Protein 5CJF (pdb70)

GO terms:
  GO:0004089 carbonate dehydratase activity (F, IDA)
  GO:0016020 membrane (C, TAS)
  GO:0004089 carbonate dehydratase activity (F, TAS)
  GO:0005886 plasma membrane (C, TAS)

InterPro domains:
  IPR001148 Alpha carbonic anhydrase domain [PF00194] (28-278)
  IPR001148 Alpha carbonic anhydrase domain [PS51144] (20-278)
  IPR001148 Alpha carbonic anhydrase domain [SM01057] (22-278)
  IPR023561 Carbonic anhydrase, alpha-class [PTHR18952] (20-273)
  IPR036398 Alpha carbonic anhydrase domain superfamily [G3DSA:3.10.200.10] (16-294)
  IPR036398 Alpha carbonic anhydrase domain superfamily [SSF51069] (21-278)

Structure (mmCIF, N/CA/C/O backbone):
data_5CJF
#
_entry.id   5CJF
#
_cell.length_a   88.495
_cell.length_b   88.495
_cell.length_c   108.736
_cell.angle_alpha   90.00
_cell.angle_beta   90.00
_cell.angle_gamma   90.00
#
_symmetry.space_group_name_H-M   'P 41 21 2'
#
loop_
_entity.id
_entity.type
_entity.pdbx_description
1 polymer 'Carbonic anhydrase 14'
2 branched alpha-D-mannopyranose-(1-3)-[alpha-D-mannopyranose-(1-6)]beta-D-mannopyranose-(1-4)-2-acetamido-2-deoxy-beta-D-glucopyranose-(1-4)-2-acetamido-2-deoxy-beta-D-glucopyranose
3 non-polymer 'ZINC ION'
4 non-polymer "4'-(4-aminobenzoyl)biphenyl-4-sulfonamide"
5 non-polymer GLYCEROL
6 non-polymer 'SULFATE ION'
7 water water
#
loop_
_atom_site.group_PDB
_atom_site.id
_atom_site.type_symbol
_atom_site.label_atom_id
_atom_site.label_alt_id
_atom_site.label_comp_id
_atom_site.label_asym_id
_atom_site.label_entity_id
_atom_site.label_seq_id
_atom_site.pdbx_PDB_ins_code
_atom_site.Cartn_x
_atom_site.Cartn_y
_atom_site.Cartn_z
_atom_site.occupancy
_atom_site.B_iso_or_equiv
_atom_site.auth_seq_id
_atom_site.auth_comp_id
_atom_site.auth_asym_id
_atom_site.auth_atom_id
_atom_site.pdbx_PDB_model_num
ATOM 1 N N . HIS A 1 6 ? 80.260 38.756 -6.224 1.00 36.46 4 HIS A N 1
ATOM 2 C CA . HIS A 1 6 ? 80.887 40.105 -6.138 1.00 34.52 4 HIS A CA 1
ATOM 3 C C . HIS A 1 6 ? 80.927 40.651 -4.715 1.00 32.15 4 HIS A C 1
ATOM 4 O O . HIS A 1 6 ? 82.007 40.861 -4.163 1.00 33.09 4 HIS A O 1
ATOM 11 N N . TRP A 1 7 ? 79.765 40.874 -4.108 1.00 27.24 5 TRP A N 1
ATOM 12 C CA . TRP A 1 7 ? 79.752 41.406 -2.751 1.00 23.05 5 TRP A CA 1
ATOM 13 C C . TRP A 1 7 ? 80.241 40.376 -1.739 1.00 21.76 5 TRP A C 1
ATOM 14 O O . TRP A 1 7 ? 80.148 39.170 -1.967 1.00 21.86 5 TRP A O 1
ATOM 25 N N . THR A 1 8 ? 80.771 40.868 -0.626 1.00 20.07 6 THR A N 1
ATOM 26 C CA . THR A 1 8 ? 81.285 40.020 0.444 1.00 21.32 6 THR A CA 1
ATOM 27 C C . THR A 1 8 ? 80.898 40.643 1.782 1.00 20.88 6 THR A C 1
ATOM 28 O O . THR A 1 8 ? 80.272 41.703 1.818 1.00 19.39 6 THR A O 1
ATOM 32 N N . TYR A 1 9 ? 81.267 39.989 2.880 1.00 21.49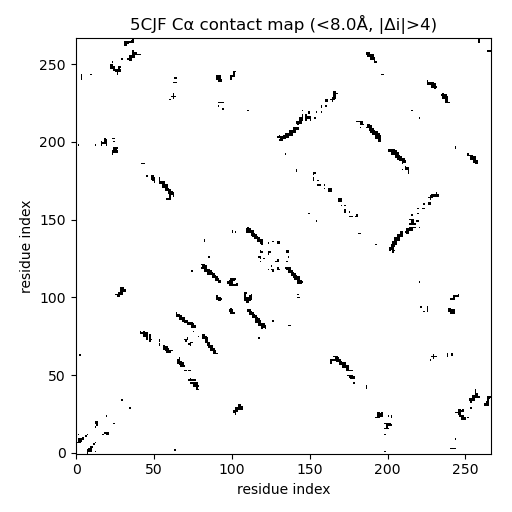 7 TYR A N 1
ATOM 33 C CA . TYR A 1 9 ? 80.964 40.524 4.199 1.00 22.30 7 TYR A CA 1
ATOM 34 C C . TYR A 1 9 ? 82.093 41.437 4.658 1.00 25.44 7 TYR A C 1
ATOM 35 O O . TYR A 1 9 ? 81.859 42.457 5.306 1.00 25.19 7 TYR A O 1
ATOM 44 N N . GLU A 1 10 ? 83.320 41.075 4.301 1.00 29.87 8 GLU A N 1
ATOM 45 C CA . GLU A 1 10 ? 84.485 41.868 4.670 1.00 33.94 8 GLU A CA 1
ATOM 46 C C . GLU A 1 10 ? 85.283 42.252 3.430 1.00 35.08 8 GLU A C 1
ATOM 47 O O . GLU A 1 10 ? 85.186 41.595 2.395 1.00 34.09 8 GLU A O 1
ATOM 53 N N . GLY A 1 11 ? 86.063 43.324 3.536 1.00 36.17 9 GLY A N 1
ATOM 54 C CA . GLY A 1 11 ? 86.875 43.757 2.413 1.00 37.70 9 GLY A CA 1
ATOM 55 C C . GLY A 1 11 ? 86.342 44.959 1.652 1.00 38.59 9 GLY A C 1
ATOM 56 O O . GLY A 1 11 ? 85.346 45.566 2.054 1.00 39.48 9 GLY A O 1
ATOM 57 N N . PRO A 1 12 ? 86.991 45.322 0.532 1.00 38.54 10 PRO A N 1
ATOM 58 C CA . PRO A 1 12 ? 86.616 46.454 -0.322 1.00 37.78 10 PRO A CA 1
ATOM 59 C C . PRO A 1 12 ? 85.142 46.422 -0.704 1.00 36.52 10 PRO A C 1
ATOM 60 O O . PRO A 1 12 ? 84.503 47.465 -0.848 1.00 36.31 10 PRO A O 1
ATOM 64 N N . HIS A 1 13 ? 84.616 45.214 -0.877 1.00 35.68 11 HIS A N 1
ATOM 65 C CA . HIS A 1 13 ? 83.216 45.029 -1.240 1.00 34.52 11 HIS A CA 1
ATOM 66 C C . HIS A 1 13 ? 82.43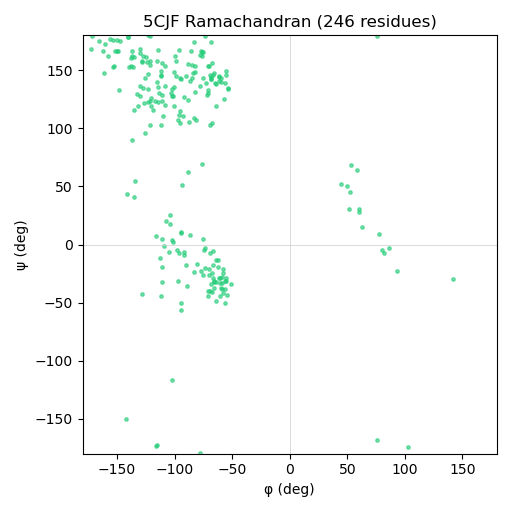1 44.503 -0.045 1.00 31.64 11 HIS A C 1
ATOM 67 O O . HIS A 1 13 ? 81.347 43.937 -0.200 1.00 29.49 11 HIS A O 1
ATOM 74 N N . GLY A 1 14 ? 82.995 44.707 1.144 1.00 29.85 12 GLY A N 1
ATOM 75 C CA . GLY A 1 14 ? 82.368 44.263 2.377 1.00 27.62 12 GLY A CA 1
ATOM 76 C C . GLY A 1 14 ? 81.099 45.022 2.713 1.00 25.40 12 GLY A C 1
ATOM 77 O O . GLY A 1 14 ? 80.754 45.994 2.041 1.00 23.83 12 GLY A O 1
ATOM 78 N N . GLN A 1 15 ? 80.417 44.590 3.771 1.00 23.24 13 GLN A N 1
ATOM 79 C CA . GLN A 1 15 ? 79.159 45.203 4.179 1.00 22.83 13 GLN A CA 1
ATOM 80 C C . GLN A 1 15 ? 79.201 46.701 4.450 1.00 21.99 13 GLN A C 1
ATOM 81 O O . GLN A 1 15 ? 78.208 47.391 4.239 1.00 21.42 13 GLN A O 1
ATOM 87 N N . ASP A 1 16 ? 80.334 47.214 4.917 1.00 24.16 14 ASP A N 1
ATOM 88 C CA . ASP A 1 16 ? 80.433 48.646 5.186 1.00 25.55 14 ASP A CA 1
ATOM 89 C C . ASP A 1 16 ? 80.344 49.434 3.886 1.00 24.63 14 ASP A C 1
ATOM 90 O O . ASP A 1 16 ? 80.066 50.633 3.893 1.00 25.56 14 ASP A O 1
ATOM 95 N N . HIS A 1 17 ? 80.567 48.751 2.768 1.00 23.21 15 HIS A N 1
ATOM 96 C CA . HIS A 1 17 ? 80.529 49.400 1.464 1.00 22.03 15 HIS A CA 1
ATOM 97 C C . HIS A 1 17 ? 79.346 48.973 0.603 1.00 20.39 15 HIS A C 1
ATOM 98 O O . HIS A 1 17 ? 79.239 49.378 -0.552 1.00 19.14 15 HIS A O 1
ATOM 105 N N . TRP A 1 18 ? 78.453 48.157 1.157 1.00 18.21 16 TRP A N 1
ATOM 106 C CA . TRP A 1 18 ? 77.297 47.714 0.385 1.00 15.88 16 TRP A CA 1
ATOM 107 C C . TRP A 1 18 ? 76.493 48.878 -0.195 1.00 14.49 16 TRP A C 1
ATOM 108 O O . TRP A 1 18 ? 76.089 48.837 -1.352 1.00 13.75 16 TRP A O 1
ATOM 119 N N . PRO A 1 19 ? 76.249 49.932 0.601 1.00 14.54 17 PRO A N 1
ATOM 120 C CA . PRO A 1 19 ? 75.477 51.063 0.077 1.00 14.95 17 PRO A CA 1
ATOM 121 C C . PRO A 1 19 ? 76.055 51.675 -1.200 1.00 13.08 17 PRO A C 1
ATOM 122 O O . PRO A 1 19 ? 75.317 52.214 -2.017 1.00 15.11 17 PRO A O 1
ATOM 126 N N . ALA A 1 20 ? 77.370 51.586 -1.364 1.00 14.03 18 ALA A N 1
ATOM 127 C CA . ALA A 1 20 ? 78.032 52.146 -2.540 1.00 15.26 18 ALA A CA 1
ATOM 128 C C . ALA A 1 20 ? 77.658 51.399 -3.818 1.00 15.59 18 ALA A C 1
ATOM 129 O O . ALA A 1 20 ? 77.733 51.956 -4.914 1.00 13.80 18 ALA A O 1
ATOM 131 N N . SER A 1 21 ? 77.255 50.137 -3.678 1.00 13.62 19 SER A N 1
ATOM 132 C CA . SER A 1 21 ? 76.870 49.329 -4.832 1.00 15.11 19 SER A CA 1
ATOM 133 C C . SER A 1 21 ? 75.371 49.047 -4.845 1.00 14.19 19 SER A C 1
ATOM 134 O O . SER A 1 21 ? 74.765 48.929 -5.908 1.00 16.71 19 SER A O 1
ATOM 137 N N . TYR A 1 22 ? 74.784 48.936 -3.656 1.00 13.44 20 TYR A N 1
ATOM 138 C CA . TYR A 1 22 ? 73.359 48.654 -3.510 1.00 12.19 20 TYR A CA 1
ATOM 139 C C . TYR A 1 22 ? 72.738 49.734 -2.627 1.00 13.81 20 TYR A C 1
ATOM 140 O O . TYR A 1 22 ? 72.771 49.639 -1.404 1.00 13.75 20 TYR A O 1
ATOM 149 N N . PRO A 1 23 ? 72.148 50.768 -3.245 1.00 14.69 21 PRO A N 1
ATOM 150 C CA . PRO A 1 23 ? 71.514 51.897 -2.553 1.00 15.94 21 PRO A CA 1
ATOM 151 C C . PRO A 1 23 ? 70.627 51.576 -1.347 1.00 14.94 21 PRO A C 1
ATOM 152 O O . PRO A 1 23 ? 70.717 52.229 -0.305 1.00 14.24 21 PRO A O 1
ATOM 156 N N A GLU A 1 24 ? 69.774 50.570 -1.492 0.50 14.48 22 GLU A N 1
ATOM 157 N N B GLU A 1 24 ? 69.771 50.573 -1.494 0.50 14.86 22 GLU A N 1
ATOM 158 C CA A GLU A 1 24 ? 68.853 50.203 -0.425 0.50 13.84 22 GLU A CA 1
ATOM 159 C CA B GLU A 1 24 ? 68.859 50.188 -0.422 0.50 14.56 22 GLU A CA 1
ATOM 160 C C A GLU A 1 24 ? 69.540 49.752 0.863 0.50 13.56 22 GLU A C 1
ATOM 161 C C B GLU A 1 24 ? 69.547 49.760 0.867 0.50 13.98 22 GLU A C 1
ATOM 162 O O A GLU A 1 24 ? 68.971 49.880 1.949 0.50 13.61 22 GLU A O 1
ATOM 163 O O B GLU A 1 24 ? 68.988 49.912 1.955 0.50 13.99 22 GLU A O 1
ATOM 174 N N . CYS A 1 25 ? 70.758 49.229 0.754 1.00 13.60 23 CYS A N 1
ATOM 175 C CA . CYS A 1 25 ? 71.484 48.781 1.942 1.00 13.55 23 CYS A CA 1
ATOM 176 C C . CYS A 1 25 ? 71.744 49.958 2.871 1.00 14.76 23 CYS A C 1
ATOM 177 O O . CYS A 1 25 ? 72.034 49.778 4.058 1.00 12.98 23 CYS A O 1
ATOM 180 N N . GLY A 1 26 ? 71.632 51.164 2.322 1.00 14.50 24 GLY A N 1
ATOM 181 C CA . GLY A 1 26 ? 71.853 52.356 3.117 1.00 13.70 24 GLY A CA 1
ATOM 182 C C . GLY A 1 26 ? 70.562 53.033 3.539 1.00 14.28 24 GLY A C 1
ATOM 183 O O . GLY A 1 26 ? 70.602 54.098 4.156 1.00 15.50 24 GLY A O 1
ATOM 184 N N . ASN A 1 27 ? 69.417 52.437 3.215 1.00 13.82 25 ASN A N 1
ATOM 185 C CA . ASN A 1 27 ? 68.139 53.040 3.586 1.00 15.60 25 ASN A CA 1
ATOM 186 C C . ASN A 1 27 ? 67.895 52.889 5.086 1.00 14.15 25 ASN A C 1
ATOM 187 O O . ASN A 1 27 ? 68.710 52.289 5.786 1.00 14.21 25 ASN A O 1
ATOM 192 N N . ASN A 1 28 ? 66.770 53.407 5.573 1.00 12.41 26 ASN A N 1
ATOM 193 C CA . ASN A 1 28 ? 66.498 53.392 7.010 1.00 13.07 26 ASN A CA 1
ATOM 194 C C . ASN A 1 28 ? 65.502 52.414 7.634 1.00 11.62 26 ASN A C 1
ATOM 195 O O . ASN A 1 28 ? 65.050 52.645 8.756 1.00 12.73 26 ASN A O 1
ATOM 200 N N . ALA A 1 29 ? 65.150 51.343 6.930 1.00 10.84 27 ALA A N 1
ATOM 201 C CA . ALA A 1 29 ? 64.243 50.328 7.480 1.00 10.22 27 ALA A CA 1
ATOM 202 C C . ALA A 1 29 ? 64.888 48.983 7.151 1.00 9.66 27 ALA A C 1
ATOM 203 O O . ALA A 1 29 ? 64.272 48.104 6.544 1.00 10.90 27 ALA A O 1
ATOM 205 N N . GLN A 1 30 ? 66.142 48.850 7.569 1.00 9.46 28 GLN A N 1
ATOM 206 C CA . GLN A 1 30 ? 66.955 47.664 7.311 1.00 8.87 28 GLN A CA 1
ATOM 207 C C . GLN A 1 30 ? 66.963 46.648 8.439 1.00 8.29 28 GLN A C 1
ATOM 208 O O . GLN A 1 30 ? 66.539 46.940 9.554 1.00 7.61 28 GLN A O 1
ATOM 214 N N . SER A 1 31 ? 67.470 45.457 8.120 1.00 8.17 29 SER A N 1
ATOM 215 C CA . SER A 1 31 ? 67.602 44.352 9.068 1.00 8.06 29 SER A CA 1
ATOM 216 C C . SER A 1 31 ? 69.056 43.877 8.990 1.00 8.55 29 SER A C 1
ATOM 217 O O . SER A 1 31 ? 69.721 44.066 7.974 1.00 9.30 29 SER A O 1
ATOM 220 N N . PRO A 1 32 ? 69.555 43.215 10.044 1.00 9.13 30 PRO A N 1
ATOM 221 C CA . PRO A 1 32 ? 68.860 42.878 11.288 1.00 8.93 30 PRO A CA 1
ATOM 222 C C . PRO A 1 32 ? 68.871 44.037 12.281 1.00 10.40 30 PRO A C 1
ATOM 223 O O . PRO A 1 32 ? 69.510 45.064 12.047 1.00 9.54 30 PRO A O 1
ATOM 227 N N . ILE A 1 33 ? 68.161 43.856 13.392 1.00 10.00 31 ILE A N 1
ATOM 228 C CA . ILE A 1 33 ? 68.094 44.864 14.437 1.00 9.05 31 ILE A CA 1
ATOM 229 C C . ILE A 1 33 ? 68.221 44.214 15.809 1.00 11.82 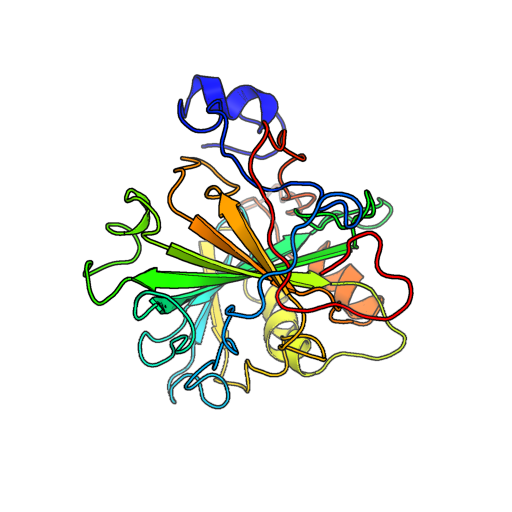31 ILE A C 1
ATOM 230 O O . ILE A 1 33 ? 68.112 42.996 15.950 1.00 10.22 31 ILE A O 1
ATOM 235 N N . ASP A 1 34 ? 68.457 45.047 16.812 1.00 11.63 32 ASP A N 1
ATOM 236 C CA . ASP A 1 34 ? 68.542 44.595 18.191 1.00 12.77 32 ASP A CA 1
ATOM 237 C C . ASP A 1 34 ? 67.138 44.822 18.754 1.00 12.62 32 ASP A C 1
ATOM 238 O O . ASP A 1 34 ? 66.674 45.958 18.845 1.00 12.39 32 ASP A O 1
ATOM 243 N N . ILE A 1 35 ? 66.453 43.739 19.101 1.00 12.87 33 ILE A N 1
ATOM 244 C CA . ILE A 1 35 ? 65.102 43.837 19.644 1.00 11.70 33 ILE A CA 1
ATOM 245 C C . ILE A 1 35 ? 65.170 44.017 21.154 1.00 14.66 33 ILE A C 1
ATOM 246 O O . ILE A 1 35 ? 65.469 43.077 21.889 1.00 13.07 33 ILE A O 1
ATOM 251 N N . GLN A 1 36 ? 64.910 45.237 21.610 1.00 15.79 34 GLN A N 1
ATOM 252 C CA . GLN A 1 36 ? 64.941 45.546 23.033 1.00 18.38 34 GLN A CA 1
ATOM 253 C C . GLN A 1 36 ? 63.521 45.462 23.575 1.00 19.67 34 GLN A C 1
ATOM 254 O O . GLN A 1 36 ? 62.662 46.270 23.226 1.00 20.42 34 GLN A O 1
ATOM 260 N N . THR A 1 37 ? 63.281 44.462 24.418 1.00 21.08 35 THR A N 1
ATOM 261 C CA . THR A 1 37 ? 61.953 44.229 24.969 1.00 23.43 35 THR A CA 1
ATOM 262 C C . THR A 1 37 ? 61.338 45.382 25.747 1.00 25.66 35 THR A C 1
ATOM 263 O O . THR A 1 37 ? 60.117 45.471 25.844 1.00 27.37 35 THR A O 1
ATOM 267 N N . ASP A 1 38 ? 62.156 46.273 26.298 1.00 27.13 36 ASP A N 1
ATOM 268 C CA . ASP A 1 38 ? 61.582 47.391 27.035 1.00 28.46 36 ASP A CA 1
ATOM 269 C C . ASP A 1 38 ? 61.018 48.435 26.084 1.00 27.69 36 ASP A C 1
ATOM 270 O O . ASP A 1 38 ? 60.555 49.489 26.517 1.00 27.77 36 ASP A O 1
ATOM 275 N N A SER A 1 39 ? 61.063 48.137 24.788 0.50 26.73 37 SER A N 1
ATOM 276 N N B SER A 1 39 ? 61.037 48.140 24.787 0.50 27.00 37 SER A N 1
ATOM 277 C CA A SER A 1 39 ? 60.568 49.061 23.776 0.50 25.23 37 SER A CA 1
ATOM 278 C CA B SER A 1 39 ? 60.514 49.081 23.803 0.50 25.74 37 SER A CA 1
ATOM 279 C C A SER A 1 39 ? 59.605 48.423 22.775 0.50 24.42 37 SER A C 1
ATOM 280 C C B SER A 1 39 ? 59.538 48.442 22.819 0.50 24.69 37 SER A C 1
ATOM 281 O O A SER A 1 39 ? 59.142 49.090 21.850 0.50 24.40 37 SER A O 1
ATOM 282 O O B SER A 1 39 ? 58.998 49.124 21.949 0.50 24.67 37 SER A O 1
ATOM 287 N N . VAL A 1 40 ? 59.307 47.140 22.947 1.00 22.58 38 VAL A N 1
ATOM 288 C CA . VAL A 1 40 ? 58.386 46.465 22.036 1.00 20.36 38 VAL A CA 1
ATOM 289 C C . VAL A 1 40 ? 56.947 46.739 22.453 1.00 19.34 38 VAL A C 1
ATOM 290 O O . VAL A 1 40 ? 56.686 47.133 23.589 1.00 19.43 38 VAL A O 1
ATOM 294 N N . THR A 1 41 ? 56.019 46.539 21.524 1.00 18.00 39 THR A N 1
ATOM 295 C CA . THR A 1 41 ? 54.604 46.758 21.789 1.00 17.85 39 THR A CA 1
ATOM 296 C C . THR A 1 41 ? 53.820 45.462 21.650 1.00 16.81 39 THR A C 1
ATOM 297 O O . THR A 1 41 ? 53.859 44.815 20.609 1.00 14.97 39 THR A O 1
ATOM 301 N N . PHE A 1 42 ? 53.107 45.085 22.706 1.00 16.69 40 PHE A N 1
ATOM 302 C CA . PHE A 1 42 ? 52.306 43.871 22.678 1.00 18.17 40 PHE A CA 1
ATOM 303 C C . PHE A 1 42 ? 51.099 44.061 21.774 1.00 19.55 40 PHE A C 1
ATOM 304 O O . PHE A 1 42 ? 50.380 45.056 21.891 1.00 19.58 40 PHE A O 1
ATOM 312 N N . ASP A 1 43 ? 50.890 43.114 20.866 1.00 18.99 41 ASP A N 1
ATOM 313 C CA . ASP A 1 43 ? 49.750 43.154 19.956 1.00 18.73 41 ASP A CA 1
ATOM 314 C C . ASP A 1 43 ? 48.952 41.876 20.181 1.00 20.01 41 ASP A C 1
ATOM 315 O O . ASP A 1 43 ? 49.342 40.803 19.727 1.00 17.70 41 ASP A O 1
ATOM 320 N N . PRO A 1 44 ? 47.821 41.977 20.895 1.00 21.18 42 PRO A N 1
ATOM 321 C CA . PRO A 1 44 ? 46.958 40.832 21.191 1.00 21.05 42 PRO A CA 1
ATOM 322 C C . PRO A 1 44 ? 46.322 40.193 19.962 1.00 22.52 42 PRO A C 1
ATOM 323 O O . PRO A 1 44 ? 45.785 39.085 20.041 1.00 22.54 42 PRO A O 1
ATOM 327 N N . ASP A 1 45 ? 46.383 40.880 18.826 1.00 22.28 43 ASP A N 1
ATOM 328 C CA . ASP A 1 45 ? 45.794 40.343 17.605 1.00 22.71 43 ASP A CA 1
ATOM 329 C C . ASP A 1 45 ? 46.750 39.532 16.730 1.00 21.36 43 ASP A C 1
ATOM 330 O O . ASP A 1 45 ? 46.326 38.946 15.734 1.00 21.55 43 ASP A O 1
ATOM 335 N N . LEU A 1 46 ? 48.033 39.494 17.085 1.00 20.05 44 LEU A N 1
ATOM 336 C CA . LEU A 1 46 ? 48.986 38.704 16.308 1.00 17.97 44 LEU A CA 1
ATOM 337 C C . LEU A 1 46 ? 48.577 37.234 16.424 1.00 18.26 44 LEU A C 1
ATOM 338 O O . LEU A 1 46 ? 48.543 36.669 17.519 1.00 16.31 44 LEU A O 1
ATOM 343 N N . PRO A 1 47 ? 48.260 36.597 15.288 1.00 19.12 45 PRO A N 1
ATOM 344 C CA . PRO A 1 47 ? 47.837 35.194 15.236 1.00 19.24 45 PRO A CA 1
ATOM 345 C C . PRO A 1 47 ? 48.965 34.184 15.386 1.00 19.70 45 PRO A C 1
ATOM 346 O O . PRO A 1 47 ? 50.143 34.530 15.298 1.00 18.82 45 PRO A O 1
ATOM 350 N N . ALA A 1 48 ? 48.591 32.930 15.613 1.00 19.40 46 ALA A N 1
ATOM 351 C CA . ALA A 1 48 ? 49.577 31.865 15.708 1.00 20.18 46 ALA A CA 1
ATOM 352 C C . ALA A 1 48 ? 50.108 31.762 14.280 1.00 19.82 46 ALA A C 1
ATOM 353 O O . ALA A 1 48 ? 49.342 31.910 13.327 1.00 18.30 46 ALA A O 1
ATOM 355 N N . LEU A 1 49 ? 51.406 31.525 14.128 1.00 21.09 47 LEU A N 1
ATOM 356 C CA . LEU A 1 49 ? 52.013 31.432 12.800 1.00 22.12 47 LEU A CA 1
ATOM 357 C C . LEU A 1 49 ? 51.395 30.359 11.908 1.00 24.47 47 LEU A C 1
ATOM 358 O O . LEU A 1 49 ? 51.193 30.579 10.710 1.00 25.39 47 LEU A O 1
ATOM 363 N N . GLN A 1 50 ? 51.108 29.200 12.489 1.00 25.52 48 GLN A N 1
ATOM 364 C CA . GLN A 1 50 ? 50.487 28.100 11.757 1.00 27.56 48 GLN A CA 1
ATOM 365 C C . GLN A 1 50 ? 51.274 27.610 10.542 1.00 26.61 48 GLN A C 1
ATOM 366 O O . GLN A 1 50 ? 50.818 27.733 9.405 1.00 27.99 48 GLN A O 1
ATOM 372 N N . PRO A 1 51 ? 52.473 27.055 10.763 1.00 25.85 49 PRO A N 1
ATOM 373 C CA . PRO A 1 51 ? 53.251 26.566 9.622 1.00 25.69 49 PRO A CA 1
ATOM 374 C C . PRO A 1 51 ? 52.589 25.299 9.075 1.00 26.86 49 PRO A C 1
ATOM 375 O O . PRO A 1 51 ? 52.285 24.374 9.830 1.00 29.02 49 PRO A O 1
ATOM 379 N N . HIS A 1 52 ? 52.346 25.271 7.771 1.00 25.12 50 HIS A N 1
ATOM 380 C CA . HIS A 1 52 ? 51.711 24.120 7.142 1.00 25.49 50 HIS A CA 1
ATOM 381 C C . HIS A 1 52 ? 52.684 23.331 6.283 1.00 23.89 50 HIS A C 1
ATOM 382 O O . HIS A 1 52 ? 53.471 23.908 5.536 1.00 23.86 50 HIS A O 1
ATOM 389 N N . GLY A 1 53 A 52.625 22.007 6.400 1.00 23.23 50 GLY A N 1
ATOM 390 C CA . GLY A 1 53 A 53.489 21.150 5.608 1.00 23.30 50 GLY A CA 1
ATOM 391 C C . GLY A 1 53 A 54.912 20.979 6.105 1.00 23.33 50 GLY A C 1
ATOM 392 O O . GLY A 1 53 A 55.674 20.200 5.538 1.00 23.44 50 GLY A O 1
ATOM 393 N N . TYR A 1 54 ? 55.277 21.695 7.161 1.00 22.63 51 TYR A N 1
ATOM 394 C CA . TYR A 1 54 ? 56.628 21.612 7.704 1.00 22.61 51 TYR A CA 1
ATOM 395 C C . TYR A 1 54 ? 57.070 20.204 8.098 1.00 24.85 51 TYR A C 1
ATOM 396 O O . TYR A 1 54 ? 58.228 19.832 7.905 1.00 22.14 51 TYR A O 1
ATOM 405 N N . ASP A 1 55 ? 56.147 19.427 8.653 1.00 27.50 52 ASP A N 1
ATOM 406 C CA . ASP A 1 55 ? 56.450 18.065 9.083 1.00 31.40 52 ASP A CA 1
ATOM 407 C C . ASP A 1 55 ? 56.911 17.173 7.932 1.00 32.40 52 ASP A C 1
ATOM 408 O O . ASP A 1 55 ? 57.735 16.280 8.125 1.00 32.74 52 ASP A O 1
ATOM 413 N N . GLN A 1 56 ? 56.384 17.417 6.736 1.00 33.15 53 GLN A N 1
ATOM 414 C CA . GLN A 1 56 ? 56.750 16.626 5.565 1.00 34.45 53 GLN A CA 1
ATOM 415 C C . GLN A 1 56 ? 56.958 17.538 4.360 1.00 34.07 53 GLN A C 1
ATOM 416 O O . GLN A 1 56 ? 56.022 17.812 3.609 1.00 35.37 53 GLN A O 1
ATOM 422 N N . PRO A 1 57 ? 58.194 18.025 4.162 1.00 33.58 54 PRO A N 1
ATOM 423 C CA . PRO A 1 57 ? 58.513 18.913 3.039 1.00 32.91 54 PRO A CA 1
ATOM 424 C C . PRO A 1 57 ? 58.632 18.172 1.707 1.00 32.69 54 PRO A C 1
ATOM 425 O O . PRO A 1 57 ? 59.719 18.063 1.141 1.00 30.72 54 PRO A O 1
ATOM 429 N N . GLY A 1 58 A 57.505 17.675 1.207 1.00 34.37 54 GLY A N 1
ATOM 430 C CA . GLY A 1 58 A 57.518 16.943 -0.046 1.00 36.30 54 GLY A CA 1
ATOM 431 C C . GLY A 1 58 A 58.084 15.551 0.166 1.00 37.62 54 GLY A C 1
ATOM 432 O O . GLY A 1 58 A 58.461 15.197 1.283 1.00 36.88 54 GLY A O 1
ATOM 433 N N . THR A 1 59 B 58.143 14.755 -0.899 1.00 39.07 54 THR A N 1
ATOM 434 C CA . THR A 1 59 B 58.672 13.399 -0.800 1.00 40.07 54 THR A CA 1
ATOM 435 C C . THR A 1 59 B 59.981 13.260 -1.566 1.00 40.17 54 THR A C 1
ATOM 436 O O . THR A 1 59 B 60.687 12.258 -1.436 1.00 40.91 54 THR A O 1
ATOM 440 N N . GLU A 1 60 ? 60.301 14.273 -2.364 1.00 39.15 55 GLU A N 1
ATOM 441 C CA . GLU A 1 60 ? 61.528 14.271 -3.151 1.00 38.46 55 GLU A CA 1
ATOM 442 C C . GLU A 1 60 ? 62.691 14.859 -2.361 1.00 36.08 55 GLU A C 1
ATOM 443 O O . GLU A 1 60 ? 62.491 15.634 -1.427 1.00 34.94 55 GLU A O 1
ATOM 449 N N . PRO A 1 61 ? 63.926 14.482 -2.718 1.00 33.79 56 PRO A N 1
ATOM 450 C CA . PRO A 1 61 ? 65.097 15.007 -2.013 1.00 31.41 56 PRO A CA 1
ATOM 451 C C . PRO A 1 61 ? 65.158 16.525 -2.172 1.00 29.59 56 PRO A C 1
ATOM 452 O O . PRO A 1 61 ? 64.791 17.059 -3.218 1.00 28.69 56 PRO A O 1
ATOM 456 N N . LEU A 1 62 ? 65.613 17.215 -1.131 1.00 26.50 57 LEU A N 1
ATOM 457 C CA . LEU A 1 62 ? 65.725 18.668 -1.168 1.00 24.84 57 LEU A CA 1
ATOM 458 C C . LEU A 1 62 ? 67.152 19.046 -1.562 1.00 24.31 57 LEU A C 1
ATOM 459 O O . LEU A 1 62 ? 68.106 18.382 -1.161 1.00 24.74 57 LEU A O 1
ATOM 464 N N . ASP A 1 63 ? 67.302 20.109 -2.345 1.00 22.47 58 ASP A N 1
ATOM 465 C CA . ASP A 1 63 ? 68.630 20.546 -2.763 1.00 22.70 58 ASP A CA 1
ATOM 466 C C . ASP A 1 63 ? 69.315 21.393 -1.692 1.00 21.04 58 ASP A C 1
ATOM 467 O O . ASP A 1 63 ? 68.714 22.321 -1.152 1.00 21.11 58 ASP A O 1
ATOM 472 N N . LEU A 1 64 ? 70.566 21.060 -1.387 1.00 18.74 59 LEU A N 1
ATOM 473 C CA . LEU A 1 64 ? 71.357 21.809 -0.412 1.00 19.19 59 LEU A CA 1
ATOM 474 C C . LEU A 1 64 ? 72.484 22.417 -1.234 1.00 20.16 59 LEU A C 1
ATOM 475 O O . LEU A 1 64 ? 73.239 21.701 -1.889 1.00 21.17 59 LEU A O 1
ATOM 480 N N . HIS A 1 65 ? 72.601 23.738 -1.189 1.00 20.50 60 HIS A N 1
ATOM 481 C CA . HIS A 1 65 ? 73.591 24.444 -1.990 1.00 21.80 60 HIS A CA 1
ATOM 482 C C . HIS A 1 65 ? 74.484 25.396 -1.200 1.00 21.66 60 HIS A C 1
ATOM 483 O O . HIS A 1 65 ? 74.007 26.145 -0.349 1.00 20.54 60 HIS A O 1
ATOM 490 N N . ASN A 1 66 ? 75.785 25.348 -1.475 1.00 19.53 61 ASN A N 1
ATOM 491 C CA . ASN A 1 66 ? 76.728 26.262 -0.847 1.00 19.00 61 ASN A CA 1
ATOM 492 C C . ASN A 1 66 ? 76.869 27.351 -1.905 1.00 19.47 61 ASN A C 1
ATOM 493 O O . ASN A 1 66 ? 77.482 27.118 -2.946 1.00 19.10 61 ASN A O 1
ATOM 498 N N . ASN A 1 67 ? 76.298 28.527 -1.662 1.00 18.37 62 ASN A N 1
ATOM 499 C CA . ASN A 1 67 ? 76.391 29.590 -2.656 1.00 17.78 62 ASN A CA 1
ATOM 500 C C . ASN A 1 67 ? 77.542 30.551 -2.408 1.00 17.87 62 ASN A C 1
ATOM 501 O O . ASN A 1 67 ? 77.636 31.594 -3.057 1.00 18.81 62 ASN A O 1
ATOM 506 N N . GLY A 1 68 ? 78.417 30.196 -1.473 1.00 16.12 63 GLY A N 1
ATOM 507 C CA . GLY A 1 68 ? 79.561 31.039 -1.172 1.00 18.19 63 GLY A CA 1
ATOM 508 C C . GLY A 1 68 ? 79.338 32.016 -0.034 1.00 17.21 63 GLY A C 1
ATOM 509 O O . GLY A 1 68 ? 80.296 32.472 0.593 1.00 18.36 63 GLY A O 1
ATOM 510 N N . HIS A 1 69 ? 78.073 32.333 0.230 1.00 17.39 64 HIS A N 1
ATOM 511 C CA . HIS A 1 69 ? 77.699 33.260 1.298 1.00 16.22 64 HIS A CA 1
ATOM 512 C C . HIS A 1 69 ? 76.984 32.545 2.443 1.00 14.80 64 HIS A C 1
ATOM 513 O O . HIS A 1 69 ? 76.903 33.067 3.554 1.00 15.27 64 HIS A O 1
ATOM 520 N N . THR A 1 70 ? 76.459 31.358 2.160 1.00 13.75 65 THR A N 1
ATOM 521 C CA . THR A 1 70 ? 75.739 30.566 3.157 1.00 13.01 65 THR A CA 1
ATOM 522 C C . THR A 1 70 ? 75.458 29.190 2.567 1.00 13.61 65 THR A C 1
ATOM 523 O O . THR A 1 70 ? 75.843 28.910 1.432 1.00 14.32 65 THR A O 1
ATOM 527 N N . VAL A 1 71 ? 74.810 28.326 3.342 1.00 12.50 66 VAL A N 1
ATOM 528 C CA . VAL A 1 71 ? 74.431 27.009 2.844 1.00 13.07 66 VAL A CA 1
ATOM 529 C C . VAL A 1 71 ? 72.912 27.137 2.766 1.00 14.11 66 VAL A C 1
ATOM 530 O O . VAL A 1 71 ? 72.262 27.559 3.728 1.00 13.69 66 VAL A O 1
ATOM 534 N N . GLN A 1 72 ? 72.346 26.806 1.611 1.00 14.13 67 GLN A N 1
ATOM 535 C CA . GLN A 1 72 ? 70.915 26.981 1.401 1.00 13.67 67 GLN A CA 1
ATOM 536 C C . GLN A 1 72 ? 70.155 25.730 1.005 1.00 14.49 67 GLN A C 1
ATOM 537 O O . GLN A 1 72 ? 70.577 24.982 0.121 1.00 16.13 67 GLN A O 1
ATOM 543 N N . LEU A 1 73 ? 69.019 25.524 1.661 1.00 13.32 68 LEU A N 1
ATOM 544 C CA . LEU A 1 73 ? 68.167 24.371 1.411 1.00 14.54 68 LEU A CA 1
ATOM 545 C C . LEU A 1 73 ? 66.897 24.801 0.685 1.00 15.04 68 LEU A C 1
ATOM 546 O O . LEU A 1 73 ? 66.125 25.615 1.196 1.00 13.77 68 LEU A O 1
ATOM 551 N N . SER A 1 74 ? 66.681 24.260 -0.509 1.00 16.36 69 SER A N 1
ATOM 552 C CA . SER A 1 74 ? 65.488 24.594 -1.276 1.00 18.22 69 SER A CA 1
ATOM 553 C C . SER A 1 74 ? 64.272 23.931 -0.642 1.00 19.29 69 SER A C 1
ATOM 554 O O . SER A 1 74 ? 64.336 22.777 -0.219 1.00 20.15 69 SER A O 1
ATOM 557 N N . LEU A 1 75 ? 63.166 24.663 -0.577 1.00 17.55 70 LEU A N 1
ATOM 558 C CA . LEU A 1 75 ? 61.940 24.143 0.008 1.00 18.50 70 LEU A CA 1
ATOM 559 C C . LEU A 1 75 ? 60.789 24.211 -0.992 1.00 20.36 70 LEU A C 1
ATOM 560 O O . LEU A 1 75 ? 60.730 25.118 -1.824 1.00 19.87 70 LEU A O 1
ATOM 565 N N . PRO A 1 76 ? 59.861 23.244 -0.923 1.00 21.99 71 PRO A N 1
ATOM 566 C CA . PRO A 1 76 ? 58.701 23.192 -1.819 1.00 22.62 71 PRO A CA 1
ATOM 567 C C . PRO A 1 76 ? 57.642 24.232 -1.446 1.00 23.58 71 PRO A C 1
ATOM 568 O O . PRO A 1 76 ? 57.413 24.500 -0.265 1.00 21.30 71 PRO A O 1
ATOM 572 N N . SER A 1 77 ? 57.000 24.811 -2.457 1.00 24.45 72 SER A N 1
ATOM 573 C CA . SER A 1 77 ? 55.976 25.830 -2.241 1.00 27.26 72 SER A CA 1
ATOM 574 C C . SER A 1 77 ? 54.726 25.279 -1.565 1.00 27.66 72 SER A C 1
ATOM 575 O O . SER A 1 77 ? 53.812 26.035 -1.230 1.00 27.28 72 SER A O 1
ATOM 578 N N . THR A 1 78 ? 54.683 23.965 -1.372 1.00 27.38 76 THR A N 1
ATOM 579 C CA . THR A 1 78 ? 53.538 23.345 -0.721 1.00 29.32 76 THR A CA 1
ATOM 580 C C . THR A 1 78 ? 53.521 23.727 0.754 1.00 28.70 76 THR A C 1
ATOM 581 O O . THR A 1 78 ? 52.481 23.657 1.409 1.00 29.25 76 THR A O 1
ATOM 585 N N . LEU A 1 79 ? 54.680 24.127 1.271 1.00 27.57 77 LEU A N 1
ATOM 586 C CA . LEU A 1 79 ? 54.788 24.552 2.660 1.00 26.04 77 LEU A CA 1
ATOM 587 C C . LEU A 1 79 ? 54.446 26.036 2.697 1.00 24.18 77 LEU A C 1
ATOM 588 O O . LEU A 1 79 ? 54.830 26.781 1.800 1.00 23.62 77 LEU A O 1
ATOM 593 N N . TYR A 1 80 ? 53.723 26.464 3.724 1.00 22.95 78 TYR A N 1
ATOM 594 C CA . TYR A 1 80 ? 53.362 27.869 3.842 1.00 22.40 78 TYR A CA 1
ATOM 595 C C . TYR A 1 80 ? 52.938 28.225 5.258 1.00 20.85 78 TYR A C 1
ATOM 596 O O . TYR A 1 80 ? 52.703 27.347 6.088 1.00 21.72 78 TYR A O 1
ATOM 605 N N . LEU A 1 81 ? 52.852 29.523 5.528 1.00 19.14 79 LEU A N 1
ATOM 606 C CA . LEU A 1 81 ? 52.454 30.020 6.839 1.00 19.78 79 LEU A CA 1
ATOM 607 C C . LEU A 1 81 ? 51.008 30.499 6.767 1.00 20.80 79 LEU A C 1
ATOM 608 O O . LEU A 1 81 ? 50.651 31.273 5.878 1.00 22.23 79 LEU A O 1
ATOM 613 N N . GLY A 1 82 ? 50.181 30.048 7.704 1.00 21.31 80 GLY A N 1
ATOM 614 C CA . GLY A 1 82 ? 48.783 30.440 7.692 1.00 23.42 80 GLY A CA 1
ATOM 615 C C . GLY A 1 82 ? 48.362 31.582 8.602 1.00 24.72 80 GLY A C 1
ATOM 616 O O . GLY A 1 82 ? 47.206 32.009 8.551 1.00 26.14 80 GLY A O 1
ATOM 617 N N . GLY A 1 83 ? 49.277 32.094 9.418 1.00 22.47 81 GLY A N 1
ATOM 618 C CA . GLY A 1 83 ? 48.912 33.171 10.327 1.00 22.02 81 GLY A CA 1
ATOM 619 C C . GLY A 1 83 ? 49.363 34.574 9.955 1.00 22.87 81 GLY A C 1
ATOM 620 O O . GLY A 1 83 ? 49.514 35.432 10.829 1.00 20.76 81 GLY A O 1
ATOM 621 N N . LEU A 1 84 ? 49.572 34.823 8.667 1.00 23.55 84 LEU A N 1
ATOM 622 C CA . LEU A 1 84 ? 50.008 36.141 8.213 1.00 24.84 84 LEU A CA 1
ATOM 623 C C . LEU A 1 84 ? 48.950 36.843 7.356 1.00 26.40 84 LEU A C 1
ATOM 624 O O . LEU A 1 84 ? 47.974 36.225 6.931 1.00 25.98 84 LEU A O 1
ATOM 629 N N . PRO A 1 85 ? 49.129 38.153 7.100 1.00 27.70 85 PRO A N 1
ATOM 630 C CA . PRO A 1 85 ? 48.180 38.930 6.292 1.00 28.56 85 PRO A CA 1
ATOM 631 C C . PRO A 1 85 ? 47.924 38.330 4.908 1.00 29.62 85 PRO A C 1
ATOM 632 O O . PRO A 1 85 ? 46.829 38.461 4.361 1.00 30.77 85 PRO A O 1
ATOM 636 N N . ARG A 1 86 ? 48.941 37.678 4.350 1.00 28.22 86 ARG A N 1
ATOM 637 C CA . ARG A 1 86 ? 48.844 37.043 3.038 1.00 27.79 86 ARG A CA 1
ATOM 638 C C . ARG A 1 86 ? 49.348 35.610 3.152 1.00 26.52 86 ARG A C 1
ATOM 639 O O . ARG A 1 86 ? 49.943 35.242 4.165 1.00 24.72 86 ARG A O 1
ATOM 647 N N . LYS A 1 87 ? 49.108 34.801 2.121 1.00 24.46 87 LYS A N 1
ATOM 648 C CA . LYS A 1 87 ? 49.585 33.422 2.131 1.00 23.91 87 LYS A CA 1
ATOM 649 C C . LYS A 1 87 ? 51.036 33.417 1.670 1.00 21.62 87 LYS A C 1
ATOM 650 O O . LYS A 1 87 ? 51.327 33.652 0.495 1.00 22.94 87 LYS A O 1
ATOM 656 N N . TYR A 1 88 ? 51.945 33.153 2.601 1.00 19.35 88 TYR A N 1
ATOM 657 C CA . TYR A 1 88 ? 53.368 33.121 2.295 1.00 16.36 88 TYR A CA 1
ATOM 658 C C . TYR A 1 88 ? 53.842 31.684 2.145 1.00 16.34 88 TYR A C 1
ATOM 659 O O . TYR A 1 88 ? 53.742 30.893 3.083 1.00 16.19 88 TYR A O 1
ATOM 668 N N . VAL A 1 89 ? 54.352 31.352 0.963 1.00 14.68 89 VAL A N 1
ATOM 669 C CA . VAL A 1 89 ? 54.829 30.002 0.685 1.00 15.25 89 VAL A CA 1
ATOM 670 C C . VAL A 1 89 ? 56.344 29.900 0.823 1.00 15.48 89 VAL A C 1
ATOM 671 O O . VAL A 1 89 ? 57.078 30.834 0.489 1.00 13.18 89 VAL A O 1
ATOM 675 N N . ALA A 1 90 ? 56.809 28.752 1.308 1.00 15.44 90 ALA A N 1
ATOM 676 C CA . ALA A 1 90 ? 58.237 28.525 1.512 1.00 15.08 90 ALA A CA 1
ATOM 677 C C . ALA A 1 90 ? 59.019 28.467 0.207 1.00 15.65 90 ALA A C 1
ATOM 678 O O . ALA A 1 90 ? 58.519 27.990 -0.811 1.00 16.80 90 ALA A O 1
ATOM 680 N N . ALA A 1 91 ? 60.252 28.963 0.244 1.00 14.60 91 ALA A N 1
ATOM 681 C CA . ALA A 1 91 ? 61.123 28.960 -0.924 1.00 14.48 91 ALA A CA 1
ATOM 682 C C . ALA A 1 91 ? 62.470 28.342 -0.579 1.00 14.03 91 ALA A C 1
ATOM 683 O O . ALA A 1 91 ? 63.028 27.559 -1.356 1.00 13.97 91 ALA A O 1
ATOM 685 N N . GLN A 1 92 ? 62.995 28.695 0.591 1.00 13.04 92 GLN A N 1
ATOM 686 C CA . GLN A 1 92 ? 64.289 28.185 1.017 1.00 11.76 92 GLN A CA 1
ATOM 687 C C . GLN A 1 92 ? 64.606 28.571 2.454 1.00 12.93 92 GLN A C 1
ATOM 688 O O . GLN A 1 92 ? 63.912 29.383 3.065 1.00 11.70 92 GLN A O 1
ATOM 694 N N . LEU A 1 93 ? 65.645 27.953 2.999 1.00 11.67 93 LEU A N 1
ATOM 695 C CA . LEU A 1 93 ? 66.104 28.288 4.335 1.00 11.84 93 LEU A CA 1
ATOM 696 C C . LEU A 1 93 ? 67.616 28.269 4.237 1.00 11.92 93 LEU A C 1
ATOM 697 O O . LEU A 1 93 ? 68.186 27.598 3.369 1.00 11.76 93 LEU A O 1
ATOM 702 N N . HIS A 1 94 ? 68.268 29.040 5.096 1.00 11.49 94 HIS A N 1
ATOM 703 C CA . HIS A 1 94 ? 69.715 29.112 5.084 1.00 9.15 94 HIS A CA 1
ATOM 704 C C . HIS A 1 94 ? 70.178 29.539 6.465 1.00 9.56 94 HIS A C 1
ATOM 705 O O . HIS A 1 94 ? 69.355 29.845 7.334 1.00 9.17 94 HIS A O 1
ATOM 712 N N . LEU A 1 95 ? 71.490 29.587 6.658 1.00 9.21 95 LEU A N 1
ATOM 713 C CA . LEU A 1 95 ? 72.046 29.916 7.963 1.00 9.17 95 LEU A CA 1
ATOM 714 C C . LEU A 1 95 ? 73.085 31.029 7.968 1.00 10.30 95 LEU A C 1
ATOM 715 O O . LEU A 1 95 ? 73.711 31.319 6.952 1.00 10.92 95 LEU A O 1
ATOM 720 N N . HIS A 1 96 ? 73.257 31.642 9.136 1.00 9.52 96 HIS A N 1
ATOM 721 C CA . HIS A 1 96 ? 74.248 32.692 9.351 1.00 9.69 96 HIS A CA 1
ATOM 722 C C . HIS A 1 96 ? 75.001 32.277 10.618 1.00 10.62 96 HIS A C 1
ATOM 723 O O . HIS A 1 96 ? 74.384 31.844 11.594 1.00 9.87 96 HIS A O 1
ATOM 730 N N . TRP A 1 97 ? 76.324 32.400 10.604 1.00 10.05 97 TRP A N 1
ATOM 731 C CA . TRP A 1 97 ? 77.124 32.016 11.765 1.00 11.57 97 TRP A CA 1
ATOM 732 C C . TRP A 1 97 ? 78.369 32.886 11.905 1.00 13.48 97 TRP A C 1
ATOM 733 O O . TRP A 1 97 ? 78.642 33.726 11.046 1.00 13.35 97 TRP A O 1
ATOM 744 N N . GLY A 1 98 ? 79.112 32.689 12.992 1.00 12.42 98 GLY A N 1
ATOM 745 C CA . GLY A 1 98 ? 80.316 33.470 13.220 1.00 13.28 98 GLY A CA 1
ATOM 746 C C . GLY A 1 98 ? 81.557 32.669 12.885 1.00 14.22 98 GLY A C 1
ATOM 747 O O . GLY A 1 98 ? 81.765 32.290 11.732 1.00 14.45 98 GLY A O 1
ATOM 748 N N . GLN A 1 99 ? 82.396 32.415 13.883 1.00 14.00 99 GLN A N 1
ATOM 749 C CA . GLN A 1 99 ? 83.595 31.622 13.646 1.00 16.25 99 GLN A CA 1
ATOM 750 C C . GLN A 1 99 ? 84.134 31.073 14.960 1.00 15.84 99 GLN A C 1
ATOM 751 O O . GLN A 1 99 ? 83.991 31.698 16.011 1.00 13.83 99 GLN A O 1
ATOM 757 N N . LYS A 1 100 ? 84.741 29.891 14.901 1.00 16.70 100 LYS A N 1
ATOM 758 C CA . LYS A 1 100 ? 85.281 29.277 16.106 1.00 17.48 100 LYS A CA 1
ATOM 759 C C . LYS A 1 100 ? 86.225 30.233 16.825 1.00 16.70 100 LYS A C 1
ATOM 760 O O . LYS A 1 100 ? 87.075 30.875 16.202 1.00 17.00 100 LYS A O 1
ATOM 766 N N . GLY A 1 101 ? 86.053 30.342 18.137 1.00 16.85 101 GLY A N 1
ATOM 767 C CA . GLY A 1 101 ? 86.903 31.214 18.927 1.00 16.73 101 GLY A CA 1
ATOM 768 C C . GLY A 1 101 ? 86.450 32.656 19.012 1.00 17.09 101 GLY A C 1
ATOM 769 O O . GLY A 1 101 ? 87.081 33.459 19.699 1.00 17.20 101 GLY A O 1
ATOM 770 N N . SER A 1 102 ? 85.366 32.994 18.314 1.00 16.69 102 SER A N 1
ATOM 771 C CA . SER A 1 102 ? 84.835 34.352 18.332 1.00 16.09 102 SER A CA 1
ATOM 772 C C . SER A 1 102 ? 83.393 34.334 18.831 1.00 15.79 102 SER A C 1
ATOM 773 O O . SER A 1 102 ? 82.703 33.325 18.715 1.00 14.10 102 SER A O 1
ATOM 776 N N . PRO A 1 103 A 82.923 35.454 19.399 1.00 15.42 102 PRO A N 1
ATOM 777 C CA . PRO A 1 103 A 81.550 35.522 19.903 1.00 14.58 102 PRO A CA 1
ATOM 778 C C . PRO A 1 103 A 80.560 35.909 18.808 1.00 14.50 102 PRO A C 1
ATOM 779 O O . PRO A 1 103 A 80.960 36.348 17.732 1.00 13.09 102 PRO A O 1
ATOM 783 N N . GLY A 1 104 ? 79.273 35.729 19.085 1.00 12.63 103 GLY A N 1
ATOM 784 C CA . GLY A 1 104 ? 78.255 36.092 18.116 1.00 12.73 103 GLY A CA 1
ATOM 785 C C . GLY A 1 104 ? 78.099 35.137 16.952 1.00 12.72 103 GLY A C 1
ATOM 786 O O . GLY A 1 104 ? 78.636 34.028 16.950 1.00 11.21 103 GLY A O 1
ATOM 787 N N . GLY A 1 105 ? 77.359 35.586 15.943 1.00 11.35 104 GLY A N 1
ATOM 788 C CA . GLY A 1 105 ? 77.107 34.762 14.777 1.00 9.17 104 GLY A CA 1
ATOM 789 C C . GLY A 1 105 ? 75.683 34.965 14.281 1.00 9.14 104 GLY A C 1
ATOM 790 O O . GLY A 1 105 ? 75.411 34.818 13.088 1.00 8.81 104 GLY A O 1
ATOM 791 N N . SER A 1 106 ? 74.767 35.292 15.190 1.00 8.58 105 SER A N 1
ATOM 792 C CA . SER A 1 106 ? 73.377 35.528 14.787 1.00 8.06 105 SER A CA 1
ATOM 793 C C . SER A 1 106 ? 73.305 36.900 14.140 1.00 9.93 105 SER A C 1
ATOM 794 O O . SER A 1 106 ? 74.245 37.686 14.243 1.00 10.26 105 SER A O 1
ATOM 797 N N . GLU A 1 107 ? 72.201 37.180 13.453 1.00 8.11 106 GLU A N 1
ATOM 798 C CA . GLU A 1 107 ? 72.030 38.483 12.828 1.00 9.58 106 GLU A CA 1
ATOM 799 C C . GLU A 1 107 ? 71.250 39.367 13.788 1.00 8.02 106 GLU A C 1
ATOM 800 O O . GLU A 1 107 ? 71.717 40.443 14.165 1.00 9.10 106 GLU A O 1
ATOM 806 N N . HIS A 1 108 ? 70.068 38.918 14.195 1.00 7.13 107 HIS A N 1
ATOM 807 C CA . HIS A 1 108 ? 69.291 39.695 15.150 1.00 8.42 107 HIS A CA 1
ATOM 808 C C . HIS A 1 108 ? 69.865 39.494 16.548 1.00 9.91 107 HIS A C 1
ATOM 809 O O . HIS A 1 108 ? 70.643 38.565 16.793 1.00 8.72 107 HIS A O 1
ATOM 816 N N . GLN A 1 109 ? 69.490 40.393 17.450 1.00 10.86 108 GLN A N 1
ATOM 817 C CA . GLN A 1 109 ? 69.886 40.308 18.849 1.00 12.09 108 GLN A CA 1
ATOM 818 C C . GLN A 1 109 ? 68.633 40.632 19.649 1.00 12.36 108 GLN A C 1
ATOM 819 O O . GLN A 1 109 ? 67.730 41.310 19.158 1.00 11.69 108 GLN A O 1
ATOM 825 N N . ILE A 1 110 ? 68.552 40.106 20.863 1.00 11.59 109 ILE A N 1
ATOM 826 C CA . ILE A 1 110 ? 67.422 40.401 21.732 1.00 13.08 109 ILE A CA 1
ATOM 827 C C . ILE A 1 110 ? 68.068 40.973 22.984 1.00 14.22 109 ILE A C 1
ATOM 828 O O . ILE A 1 110 ? 68.932 40.342 23.596 1.00 13.03 109 ILE A O 1
ATOM 833 N N . ASN A 1 111 ? 67.669 42.190 23.332 1.00 13.24 110 ASN A N 1
ATOM 834 C CA . ASN A 1 111 ? 68.230 42.886 24.478 1.00 1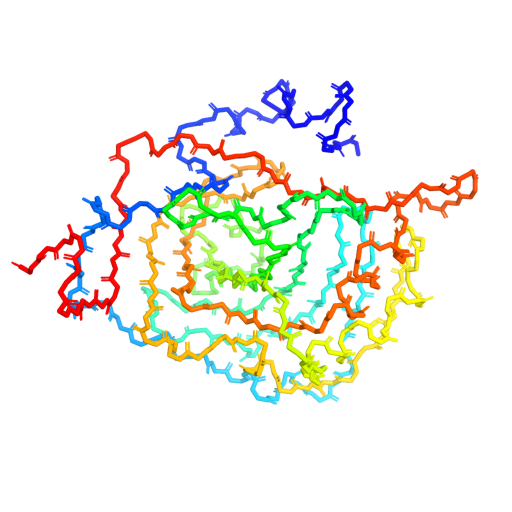4.94 110 ASN A CA 1
ATOM 835 C C . ASN A 1 111 ? 69.751 42.932 24.416 1.00 14.60 110 ASN A C 1
ATOM 836 O O . ASN A 1 111 ? 70.445 42.676 25.399 1.00 13.73 110 ASN A O 1
ATOM 841 N N . SER A 1 112 ? 70.246 43.261 23.228 1.00 13.82 111 SER A N 1
ATOM 842 C CA . SER A 1 112 ? 71.669 43.405 22.957 1.00 14.83 111 SER A CA 1
ATOM 843 C C . SER A 1 112 ? 72.535 42.172 23.179 1.00 15.58 111 SER A C 1
ATOM 844 O O . SER A 1 112 ? 73.726 42.293 23.471 1.00 14.63 111 SER A O 1
ATOM 847 N N . GLU A 1 113 ? 71.941 40.992 23.036 1.00 14.52 112 GLU A N 1
ATOM 848 C CA . GLU A 1 113 ? 72.686 39.744 23.173 1.00 15.73 112 GLU A CA 1
ATOM 849 C C . GLU A 1 113 ? 72.566 38.976 21.860 1.00 13.89 112 GLU A C 1
ATOM 850 O O . GLU A 1 113 ? 71.462 38.755 21.372 1.00 14.54 112 GLU A O 1
ATOM 856 N N . ALA A 1 114 ? 73.695 38.587 21.278 1.00 12.57 113 ALA A N 1
ATOM 857 C CA . ALA A 1 114 ? 73.667 37.808 20.046 1.00 12.61 113 ALA A CA 1
ATOM 858 C C . ALA A 1 114 ? 73.883 36.356 20.443 1.00 12.83 113 ALA A C 1
ATOM 859 O O . ALA A 1 114 ? 74.323 36.079 21.560 1.00 14.46 113 ALA A O 1
ATOM 861 N N . THR A 1 115 ? 73.542 35.429 19.556 1.00 11.21 114 THR A N 1
ATOM 862 C CA . THR A 1 115 ? 73.794 34.022 19.844 1.00 11.26 114 THR A CA 1
ATOM 863 C C . THR A 1 115 ? 74.821 33.576 18.811 1.00 10.91 114 THR A C 1
ATOM 864 O O . THR A 1 115 ? 75.344 34.412 18.063 1.00 11.48 114 THR A O 1
ATOM 868 N N . PHE A 1 116 ? 75.109 32.281 18.754 1.00 11.51 115 PHE A N 1
ATOM 869 C CA . PHE A 1 116 ? 76.119 31.764 17.830 1.00 11.64 115 PHE A CA 1
ATOM 870 C C . PHE A 1 116 ? 75.717 31.625 16.364 1.00 10.64 115 PHE A C 1
ATOM 871 O O . PHE A 1 116 ? 76.580 31.602 15.485 1.00 10.50 115 PHE A O 1
ATOM 879 N N . ALA A 1 117 ? 74.421 31.529 16.093 1.00 9.55 116 ALA A N 1
ATOM 880 C CA . ALA A 1 117 ? 73.970 31.393 14.717 1.00 9.34 116 ALA A CA 1
ATOM 881 C C . ALA A 1 117 ? 72.504 31.76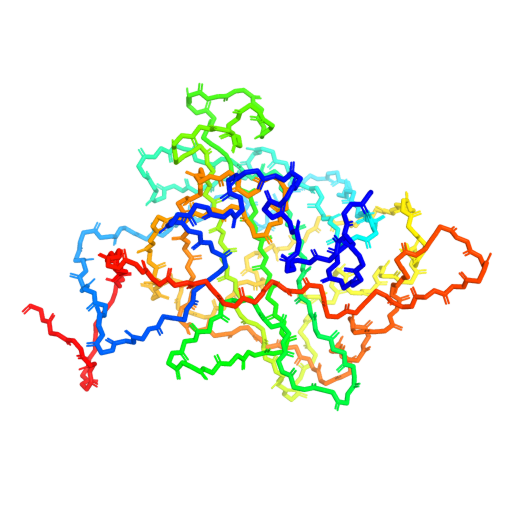5 14.575 1.00 9.54 116 ALA A C 1
ATOM 882 O O . ALA A 1 117 ? 71.810 32.008 15.563 1.00 9.13 116 ALA A O 1
ATOM 884 N N . GLU A 1 118 ? 72.035 31.824 13.335 1.00 8.20 117 GLU A N 1
ATOM 885 C CA . GLU A 1 118 ? 70.640 32.161 13.099 1.00 7.98 117 GLU A CA 1
ATOM 886 C C . GLU A 1 118 ? 70.128 31.467 11.853 1.00 7.77 117 GLU A C 1
ATOM 887 O O . GLU A 1 118 ? 70.790 31.466 10.814 1.00 8.35 117 GLU A O 1
ATOM 893 N N . LEU A 1 119 ? 68.950 30.867 11.973 1.00 6.97 118 LEU A N 1
ATOM 894 C CA . LEU A 1 119 ? 68.316 30.182 10.859 1.00 7.91 118 LEU A CA 1
ATOM 895 C C . LEU A 1 119 ? 67.243 31.091 10.277 1.00 7.17 118 LEU A C 1
ATOM 896 O O . LEU A 1 119 ? 66.474 31.712 11.020 1.00 6.91 118 LEU A O 1
ATOM 901 N N . HIS A 1 120 ? 67.202 31.165 8.953 1.00 7.49 119 HIS A N 1
ATOM 902 C CA . HIS A 1 120 ? 66.207 31.962 8.249 1.00 7.91 119 HIS A CA 1
ATOM 903 C C . HIS A 1 120 ? 65.414 31.061 7.317 1.00 8.31 119 HIS A C 1
ATOM 904 O O . HIS A 1 120 ? 65.992 30.373 6.479 1.00 10.18 119 HIS A O 1
ATOM 911 N N . ILE A 1 121 ? 64.095 31.044 7.483 1.00 8.75 120 ILE A N 1
ATOM 912 C CA . ILE A 1 121 ? 63.231 30.255 6.609 1.00 9.40 120 ILE A CA 1
ATOM 913 C C . ILE A 1 121 ? 62.483 31.309 5.800 1.00 10.09 120 ILE A C 1
ATOM 914 O O . ILE A 1 121 ? 61.640 32.036 6.329 1.00 9.74 120 ILE A O 1
ATOM 919 N N . VAL A 1 122 ? 62.814 31.376 4.516 1.00 10.11 121 VAL A N 1
ATOM 920 C CA . VAL A 1 122 ? 62.272 32.374 3.595 1.00 10.55 121 VAL A CA 1
ATOM 921 C C . VAL A 1 122 ? 61.015 31.983 2.824 1.00 10.99 121 VAL A C 1
ATOM 922 O O . VAL A 1 122 ? 60.983 30.946 2.165 1.00 10.41 121 VAL A O 1
ATOM 926 N N . HIS A 1 123 ? 59.992 32.837 2.905 1.00 11.33 122 HIS A N 1
ATOM 927 C CA . HIS A 1 123 ? 58.718 32.622 2.209 1.00 12.43 122 HIS A CA 1
ATOM 928 C C . HIS A 1 123 ? 58.375 33.873 1.394 1.00 13.07 122 HIS A C 1
ATOM 929 O O . HIS A 1 123 ? 58.919 34.948 1.644 1.00 12.10 122 HIS A O 1
ATOM 936 N N . TYR A 1 124 ? 57.471 33.735 0.427 1.00 13.98 123 TYR A N 1
ATOM 937 C CA . TYR A 1 124 ? 57.046 34.884 -0.366 1.00 15.42 123 TYR A CA 1
ATOM 938 C C . TYR A 1 124 ? 55.531 34.840 -0.572 1.00 17.23 123 TYR A C 1
ATOM 939 O O . TYR A 1 124 ? 54.912 33.772 -0.520 1.00 15.62 123 TYR A O 1
ATOM 948 N N . ASP A 1 125 ? 54.942 36.014 -0.769 1.00 15.86 124 ASP A N 1
ATOM 949 C CA . ASP A 1 125 ? 53.501 36.152 -0.960 1.00 19.37 124 ASP A CA 1
ATOM 950 C C . ASP A 1 125 ? 53.082 35.570 -2.309 1.00 20.09 124 ASP A C 1
ATOM 951 O O . ASP A 1 125 ? 53.281 36.201 -3.348 1.00 20.37 124 ASP A O 1
ATOM 956 N N . SER A 1 126 ? 52.503 34.370 -2.288 1.00 21.36 125 SER A N 1
ATOM 957 C CA . SER A 1 126 ? 52.068 33.719 -3.522 1.00 23.66 125 SER A CA 1
ATOM 958 C C . SER A 1 126 ? 50.718 34.248 -4.005 1.00 25.17 125 SER A C 1
ATOM 959 O O . SER A 1 126 ? 50.348 34.044 -5.163 1.00 27.23 125 SER A O 1
ATOM 962 N N . ASP A 1 127 ? 49.980 34.919 -3.124 1.00 26.99 126 ASP A N 1
ATOM 963 C CA . ASP A 1 127 ? 48.688 35.487 -3.511 1.00 27.65 126 ASP A CA 1
ATOM 964 C C . ASP A 1 127 ? 48.922 36.610 -4.510 1.00 27.53 126 ASP A C 1
ATOM 965 O O . ASP A 1 127 ? 48.190 36.748 -5.492 1.00 27.82 126 ASP A O 1
ATOM 970 N N . SER A 1 128 ? 49.953 37.409 -4.247 1.00 24.70 127 SER A N 1
ATOM 971 C CA . SER A 1 128 ? 50.282 38.554 -5.085 1.00 23.14 127 SER A CA 1
ATOM 972 C C . SER A 1 128 ? 51.373 38.304 -6.118 1.00 23.21 127 SER A C 1
ATOM 973 O O . SER A 1 128 ? 51.360 38.905 -7.192 1.00 23.28 127 SER A O 1
ATOM 976 N N . TYR A 1 129 ? 52.319 37.425 -5.803 1.00 22.45 128 TYR A N 1
ATOM 977 C CA . TYR A 1 129 ? 53.429 37.182 -6.717 1.00 23.22 128 TYR A CA 1
ATOM 978 C C . TYR A 1 129 ? 53.621 35.726 -7.128 1.00 24.67 128 TYR A C 1
ATOM 979 O O . TYR A 1 129 ? 53.137 34.808 -6.464 1.00 24.69 128 TYR A O 1
ATOM 988 N N . ASP A 1 130 ? 54.341 35.521 -8.228 1.00 26.96 129 ASP A N 1
ATOM 989 C CA . ASP A 1 130 ? 54.564 34.177 -8.746 1.00 28.51 129 ASP A CA 1
ATOM 990 C C . ASP A 1 130 ? 55.948 33.591 -8.502 1.00 28.47 129 ASP A C 1
ATOM 991 O O . ASP A 1 130 ? 56.186 32.421 -8.802 1.00 28.80 129 ASP A O 1
ATOM 996 N N . SER A 1 131 ? 56.864 34.394 -7.972 1.00 27.25 130 SER A N 1
ATOM 997 C CA . SER A 1 131 ? 58.214 33.909 -7.703 1.00 24.92 130 SER A CA 1
ATOM 998 C C . SER A 1 131 ? 58.860 34.675 -6.561 1.00 24.05 130 SER A C 1
ATOM 999 O O . SER A 1 131 ? 58.522 35.832 -6.292 1.00 21.49 130 SER A O 1
ATOM 1002 N N . LEU A 1 132 ? 59.795 34.007 -5.897 1.00 22.07 131 LEU A N 1
ATOM 1003 C CA . LEU A 1 132 ? 60.503 34.605 -4.781 1.00 21.98 131 LEU A CA 1
ATOM 1004 C C . LEU A 1 132 ? 61.225 35.861 -5.238 1.00 22.78 131 LEU A C 1
ATOM 1005 O O . LEU A 1 132 ? 61.204 36.890 -4.567 1.00 21.97 131 LEU A O 1
ATOM 1010 N N A SER A 1 133 ? 61.859 35.772 -6.406 0.50 22.80 132 SER A N 1
ATOM 1011 N N B SER A 1 133 ? 61.860 35.769 -6.396 0.50 23.11 132 SER A N 1
ATOM 1012 C CA A SER A 1 133 ? 62.610 36.896 -6.959 0.50 23.19 132 SER A CA 1
ATOM 1013 C CA B SER A 1 133 ? 62.599 36.884 -6.953 0.50 23.80 132 SER A CA 1
ATOM 1014 C C A SER A 1 133 ? 61.728 38.113 -7.194 0.50 24.00 132 SER A C 1
ATOM 1015 C C B SER A 1 133 ? 61.715 38.105 -7.192 0.50 24.33 132 SER A C 1
ATOM 1016 O O A SER A 1 133 ? 62.117 39.237 -6.872 0.50 24.64 132 SER A O 1
ATOM 1017 O O B SER A 1 133 ? 62.089 39.230 -6.863 0.50 24.95 132 SER A O 1
ATOM 1022 N N . GLU A 1 134 ? 60.543 37.888 -7.758 1.00 23.48 133 GLU A N 1
ATOM 1023 C CA . GLU A 1 134 ? 59.622 38.983 -8.024 1.00 23.64 133 GLU A CA 1
ATOM 1024 C C . GLU A 1 134 ? 59.148 39.639 -6.730 1.00 22.08 133 GLU A C 1
ATOM 1025 O O . GLU A 1 134 ? 59.135 40.868 -6.602 1.00 20.54 133 GLU A O 1
ATOM 1031 N N . ALA A 1 135 ? 58.748 38.804 -5.778 1.00 19.69 134 ALA A N 1
ATOM 1032 C CA . ALA A 1 135 ? 58.247 39.280 -4.497 1.00 17.55 134 ALA A CA 1
ATOM 1033 C C . ALA A 1 135 ? 59.323 39.978 -3.675 1.00 17.66 134 ALA A C 1
ATOM 1034 O O . ALA A 1 135 ? 59.019 40.867 -2.881 1.00 17.39 134 ALA A O 1
ATOM 1036 N N . ALA A 1 136 ? 60.577 39.584 -3.879 1.00 15.73 135 ALA A N 1
ATOM 1037 C CA . ALA A 1 136 ? 61.695 40.141 -3.129 1.00 16.73 135 ALA A CA 1
ATOM 1038 C C . ALA A 1 136 ? 61.868 41.655 -3.243 1.00 18.26 135 ALA A C 1
ATOM 1039 O O . ALA A 1 136 ? 62.487 42.278 -2.380 1.00 19.51 135 ALA A O 1
ATOM 1041 N N . GLU A 1 137 ? 61.317 42.250 -4.296 1.00 19.29 136 GLU A N 1
ATOM 1042 C CA . GLU A 1 137 ? 61.450 43.689 -4.502 1.00 21.22 136 GLU A CA 1
ATOM 1043 C C . GLU A 1 137 ? 60.207 44.473 -4.091 1.00 21.11 136 GLU A C 1
ATOM 1044 O O . GLU A 1 137 ? 60.171 45.696 -4.234 1.00 23.63 136 GLU A O 1
ATOM 1050 N N . ARG A 1 138 ? 59.198 43.782 -3.570 1.00 18.74 137 ARG A N 1
ATOM 1051 C CA . ARG A 1 138 ? 57.942 44.432 -3.197 1.00 19.65 137 ARG A CA 1
ATOM 1052 C C . ARG A 1 138 ? 57.684 44.560 -1.699 1.00 19.47 137 ARG A C 1
ATOM 1053 O O . ARG A 1 138 ? 58.181 43.766 -0.900 1.00 18.32 137 ARG A O 1
ATOM 1061 N N . PRO A 1 139 ? 56.888 45.568 -1.300 1.00 19.13 138 PRO A N 1
ATOM 1062 C CA . PRO A 1 139 ? 56.554 45.798 0.109 1.00 18.28 138 PRO A CA 1
ATOM 1063 C C . PRO A 1 139 ? 55.915 44.549 0.704 1.00 17.66 138 PRO A C 1
ATOM 1064 O O . PRO A 1 139 ? 54.920 44.041 0.180 1.00 15.98 138 PRO A O 1
ATOM 1068 N N . GLN A 1 140 ? 56.484 44.063 1.803 1.00 16.27 139 GLN A N 1
ATOM 1069 C CA . GLN A 1 140 ? 55.985 42.861 2.462 1.00 15.19 139 GLN A CA 1
ATOM 1070 C C . GLN A 1 140 ? 55.841 41.703 1.470 1.00 12.99 139 GLN A C 1
ATOM 1071 O O . GLN A 1 140 ? 54.988 40.827 1.629 1.00 13.32 139 GLN A O 1
ATOM 1077 N N . GLY A 1 141 ? 56.696 41.701 0.453 1.00 13.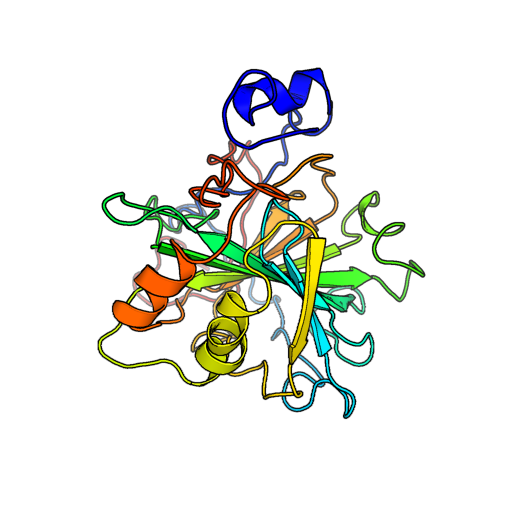36 140 GLY A N 1
ATOM 1078 C CA . GLY A 1 141 ? 56.665 40.640 -0.538 1.00 14.06 140 GLY A CA 1
ATOM 1079 C C . GLY A 1 141 ? 57.159 39.331 0.055 1.00 14.01 140 GLY A C 1
ATOM 1080 O O . GLY A 1 141 ? 56.783 38.246 -0.399 1.00 14.37 140 GLY A O 1
ATOM 1081 N N . LEU A 1 142 ? 58.003 39.430 1.079 1.00 12.02 141 LEU A N 1
ATOM 1082 C CA . LEU A 1 142 ? 58.545 38.242 1.730 1.00 11.83 141 LEU A CA 1
ATOM 1083 C C . LEU A 1 142 ? 58.220 38.198 3.217 1.00 10.87 141 LEU A C 1
ATOM 1084 O O . LEU A 1 142 ? 57.958 39.224 3.851 1.00 9.87 141 LEU A O 1
ATOM 1089 N N . ALA A 1 143 ? 58.255 36.990 3.763 1.00 9.72 142 ALA A N 1
ATOM 1090 C CA . ALA A 1 143 ? 58.036 36.768 5.183 1.00 9.70 142 ALA A CA 1
ATOM 1091 C C . ALA A 1 143 ? 59.144 35.797 5.560 1.00 10.10 142 ALA A C 1
ATOM 1092 O O . ALA A 1 143 ? 59.206 34.687 5.035 1.00 9.69 142 ALA A O 1
ATOM 1094 N N . VAL A 1 144 ? 60.055 36.235 6.422 1.00 9.03 143 VAL A N 1
ATOM 1095 C CA . VAL A 1 144 ? 61.152 35.372 6.842 1.00 7.97 143 VAL A CA 1
ATOM 1096 C C . VAL A 1 144 ? 61.023 35.076 8.325 1.00 9.33 143 VAL A C 1
ATOM 1097 O O . VAL A 1 144 ? 60.647 35.949 9.112 1.00 9.54 143 VAL A O 1
ATOM 1101 N N . LEU A 1 145 ? 61.301 33.829 8.691 1.00 9.16 144 LEU A N 1
ATOM 1102 C CA . LEU A 1 145 ? 61.261 33.412 10.087 1.00 8.57 144 LEU A CA 1
ATOM 1103 C C . LEU A 1 145 ? 62.706 33.377 10.557 1.00 7.34 144 LEU A C 1
ATOM 1104 O O . LEU A 1 145 ? 63.553 32.761 9.916 1.00 9.15 144 LEU A O 1
ATOM 1109 N N . GLY A 1 146 ? 62.982 34.046 11.669 1.00 7.77 145 GLY A N 1
ATOM 1110 C CA . GLY A 1 146 ? 64.329 34.063 12.201 1.00 7.34 145 GLY A CA 1
ATOM 1111 C C . GLY A 1 146 ? 64.389 33.287 13.501 1.00 7.84 145 GLY A C 1
ATOM 1112 O O . GLY A 1 146 ? 63.649 33.573 14.443 1.00 7.96 145 GLY A O 1
ATOM 1113 N N . ILE A 1 147 ? 65.267 32.295 13.550 1.00 8.17 146 ILE A N 1
ATOM 1114 C CA . ILE A 1 147 ? 65.429 31.484 14.748 1.00 8.06 146 ILE A CA 1
ATOM 1115 C C . ILE A 1 147 ? 66.863 31.656 15.235 1.00 7.48 146 ILE A C 1
ATOM 1116 O O . ILE A 1 147 ? 67.798 31.276 14.534 1.00 8.39 146 ILE A O 1
ATOM 1121 N N . LEU A 1 148 ? 67.040 32.237 16.419 1.00 8.85 147 LEU A N 1
ATOM 1122 C CA . LEU A 1 148 ? 68.383 32.404 16.973 1.00 8.54 147 LEU A CA 1
ATOM 1123 C C . LEU A 1 148 ? 68.817 31.054 17.535 1.00 9.24 147 LEU A C 1
ATOM 1124 O O . LEU A 1 148 ? 68.041 30.374 18.206 1.00 10.41 147 LEU A O 1
ATOM 1129 N N . ILE A 1 149 ? 70.062 30.684 17.261 1.00 8.53 148 ILE A N 1
ATOM 1130 C CA . ILE A 1 149 ? 70.598 29.395 17.677 1.00 9.48 148 ILE A CA 1
ATOM 1131 C C . ILE A 1 149 ? 71.699 29.543 18.721 1.00 10.22 148 ILE A C 1
ATOM 1132 O O . ILE A 1 149 ? 72.629 30.322 18.541 1.00 10.34 148 ILE A O 1
ATOM 1137 N N . GLU A 1 150 ? 71.585 28.796 19.813 1.00 11.44 149 GLU A N 1
ATOM 1138 C CA . GLU A 1 150 ? 72.600 28.836 20.860 1.00 11.72 149 GLU A CA 1
ATOM 1139 C C . GLU A 1 150 ? 73.111 27.412 21.053 1.00 12.29 149 GLU A C 1
ATOM 1140 O O . GLU A 1 150 ? 72.663 26.488 20.371 1.00 11.14 149 GLU A O 1
ATOM 1146 N N . VAL A 1 151 ? 74.052 27.227 21.969 1.00 11.80 150 VAL A N 1
ATOM 1147 C CA . VAL A 1 151 ? 74.598 25.896 22.199 1.00 13.16 150 VAL A CA 1
ATOM 1148 C C . VAL A 1 151 ? 74.029 25.247 23.450 1.00 14.77 150 VAL A C 1
ATOM 1149 O O . VAL A 1 151 ? 73.937 25.874 24.503 1.00 16.47 150 VAL A O 1
ATOM 1153 N N . GLY A 1 152 ? 73.646 23.983 23.315 1.00 17.43 151 GLY A N 1
ATOM 1154 C CA . GLY A 1 152 ? 73.106 23.231 24.430 1.00 20.65 151 GLY A CA 1
ATOM 1155 C C . GLY A 1 152 ? 74.030 22.070 24.743 1.00 22.02 151 GLY A C 1
ATOM 1156 O O . GLY A 1 152 ? 75.109 21.950 24.163 1.00 20.57 151 GLY A O 1
ATOM 1157 N N . GLU A 1 153 A 73.605 21.201 25.650 1.00 24.00 151 GLU A N 1
ATOM 1158 C CA . GLU A 1 153 A 74.422 20.059 26.039 1.00 25.74 151 GLU A CA 1
ATOM 1159 C C . GLU A 1 153 A 74.300 18.868 25.091 1.00 25.53 151 GLU A C 1
ATOM 1160 O O . GLU A 1 153 A 75.209 18.040 25.014 1.00 26.01 151 GLU A O 1
ATOM 1166 N N . THR A 1 154 ? 73.191 18.795 24.361 1.00 23.53 152 THR A N 1
ATOM 1167 C CA . THR A 1 154 ? 72.930 17.668 23.467 1.00 23.31 152 THR A CA 1
ATOM 1168 C C . THR A 1 154 ? 72.866 17.949 21.968 1.00 21.76 152 THR A C 1
ATOM 1169 O O . THR A 1 154 ? 72.604 19.069 21.536 1.00 20.20 152 THR A O 1
ATOM 1173 N N . LYS A 1 155 ? 73.093 16.904 21.178 1.00 20.56 153 LYS A N 1
ATOM 1174 C CA . LYS A 1 155 ? 73.029 17.015 19.728 1.00 20.32 153 LYS A CA 1
ATOM 1175 C C . LYS A 1 155 ? 71.576 17.200 19.298 1.00 18.57 153 LYS A C 1
ATOM 1176 O O . LYS A 1 155 ? 70.688 16.476 19.755 1.00 18.67 153 LYS A O 1
ATOM 1182 N N . ASN A 1 156 ? 71.342 18.170 18.418 1.00 15.57 154 ASN A N 1
ATOM 1183 C CA . ASN A 1 156 ? 70.003 18.454 17.908 1.00 13.19 154 ASN A CA 1
ATOM 1184 C C . ASN A 1 156 ? 69.846 17.654 16.614 1.00 14.74 154 ASN A C 1
ATOM 1185 O O . ASN A 1 156 ? 70.494 17.952 15.608 1.00 14.23 154 ASN A O 1
ATOM 1190 N N . ILE A 1 157 ? 68.991 16.635 16.643 1.00 14.68 155 ILE A N 1
ATOM 1191 C CA . ILE A 1 157 ? 68.789 15.779 15.477 1.00 13.53 155 ILE A CA 1
ATOM 1192 C C . ILE A 1 157 ? 68.271 16.519 14.245 1.00 13.74 155 ILE A C 1
ATOM 1193 O O . ILE A 1 157 ? 68.754 16.292 13.132 1.00 12.77 155 ILE A O 1
ATOM 1198 N N . ALA A 1 158 ? 67.293 17.400 14.440 1.00 13.48 156 ALA A N 1
ATOM 1199 C CA . ALA A 1 158 ? 66.727 18.153 13.325 1.00 14.14 156 ALA A CA 1
ATOM 1200 C C . ALA A 1 158 ? 67.816 18.915 12.572 1.00 13.66 156 ALA A C 1
ATOM 1201 O O . ALA A 1 158 ? 67.904 18.826 11.345 1.00 14.32 156 ALA A O 1
ATOM 1203 N N . TYR A 1 159 ? 68.646 19.665 13.296 1.00 12.46 157 TYR A N 1
ATOM 1204 C CA . TYR A 1 159 ? 69.722 20.402 12.637 1.00 12.82 157 TYR A CA 1
ATOM 1205 C C . TYR A 1 159 ? 70.747 19.456 12.031 1.00 13.91 157 TYR A C 1
ATOM 1206 O O . TYR A 1 159 ? 71.349 19.764 11.005 1.00 12.16 157 TYR A O 1
ATOM 1215 N N . GLU A 1 160 ? 70.939 18.296 12.655 1.00 13.24 158 GLU A N 1
ATOM 1216 C CA . GLU A 1 160 ? 71.897 17.329 12.132 1.00 14.12 158 GLU A CA 1
ATOM 1217 C C . GLU A 1 160 ? 71.505 16.872 10.724 1.00 14.24 158 GLU A C 1
ATOM 1218 O O . GLU A 1 160 ? 72.372 16.516 9.928 1.00 15.88 158 GLU A O 1
ATOM 1224 N N . HIS A 1 161 ? 70.209 16.889 10.415 1.00 14.20 159 HIS A N 1
ATOM 1225 C CA . HIS A 1 161 ? 69.744 16.487 9.086 1.00 14.33 159 HIS A CA 1
ATOM 1226 C C . HIS A 1 161 ? 70.374 17.367 8.017 1.00 15.85 159 HIS A C 1
ATOM 1227 O O . HIS A 1 161 ? 70.554 16.943 6.874 1.00 15.27 159 HIS A O 1
ATOM 1234 N N . ILE A 1 162 ? 70.704 18.598 8.397 1.00 14.64 160 ILE A N 1
ATOM 1235 C CA . ILE A 1 162 ? 71.334 19.540 7.483 1.00 14.14 160 ILE A CA 1
ATOM 1236 C C . ILE A 1 162 ? 72.853 19.502 7.633 1.00 13.21 160 ILE A C 1
ATOM 1237 O O . ILE A 1 162 ? 73.582 19.375 6.650 1.00 14.94 160 ILE A O 1
ATOM 1242 N N . LEU A 1 163 ? 73.322 19.603 8.872 1.00 12.49 161 LEU A N 1
ATOM 1243 C CA . LEU A 1 163 ? 74.750 19.622 9.157 1.00 14.06 161 LEU A CA 1
ATOM 1244 C C . LEU A 1 163 ? 75.519 18.382 8.714 1.00 15.34 161 LEU A C 1
ATOM 1245 O O . LEU A 1 163 ? 76.705 18.472 8.399 1.00 15.84 161 LEU A O 1
ATOM 1250 N N . SER A 1 164 ? 74.856 17.231 8.684 1.00 15.95 162 SER A N 1
ATOM 1251 C CA . SER A 1 164 ? 75.530 16.004 8.277 1.00 17.73 162 SER A CA 1
ATOM 1252 C C . SER A 1 164 ? 75.884 16.012 6.791 1.00 18.99 162 SER A C 1
ATOM 1253 O O . SER A 1 164 ? 76.582 15.120 6.312 1.00 19.14 162 SER A O 1
ATOM 1256 N N . HIS A 1 165 ? 75.415 17.026 6.068 1.00 18.35 163 HIS A N 1
ATOM 1257 C CA . HIS A 1 165 ? 75.676 17.127 4.632 1.00 18.24 163 HIS A CA 1
ATOM 1258 C C . HIS A 1 165 ? 76.638 18.244 4.231 1.00 18.63 163 HIS A C 1
ATOM 1259 O O . HIS A 1 165 ? 76.944 18.398 3.051 1.00 18.02 163 HIS A O 1
ATOM 1266 N N . LEU A 1 166 ? 77.118 19.022 5.195 1.00 18.81 164 LEU A N 1
ATOM 1267 C CA . LEU A 1 166 ? 78.025 20.119 4.867 1.00 18.08 164 LEU A CA 1
ATOM 1268 C C . LEU A 1 166 ? 79.291 19.653 4.158 1.00 19.87 164 LEU A C 1
ATOM 1269 O O . LEU A 1 166 ? 79.774 20.319 3.240 1.00 17.62 164 LEU A O 1
ATOM 1274 N N . HIS A 1 167 ? 79.824 18.508 4.578 1.00 20.19 165 HIS A N 1
ATOM 1275 C CA . HIS A 1 167 ? 81.044 17.971 3.977 1.00 22.28 165 HIS A CA 1
ATOM 1276 C C . HIS A 1 167 ? 80.887 17.643 2.491 1.00 23.12 165 HIS A C 1
ATOM 1277 O O . HIS A 1 167 ? 81.876 17.418 1.795 1.00 24.97 165 HIS A O 1
ATOM 1284 N N . GLU A 1 168 ? 79.650 17.619 2.004 1.00 22.54 166 GLU A N 1
ATOM 1285 C CA . GLU A 1 168 ? 79.398 17.311 0.599 1.00 23.07 166 GLU A CA 1
ATOM 1286 C C . GLU A 1 168 ? 79.347 18.564 -0.273 1.00 22.76 166 GLU A C 1
ATOM 1287 O O . GLU A 1 168 ? 79.310 18.470 -1.501 1.00 23.32 166 GLU A O 1
ATOM 1293 N N . VAL A 1 169 ? 79.347 19.735 0.359 1.00 22.09 167 VAL A N 1
ATOM 1294 C CA . VAL A 1 169 ? 79.289 21.001 -0.374 1.00 21.02 167 VAL A CA 1
ATOM 1295 C C . VAL A 1 169 ? 80.274 22.037 0.165 1.00 21.02 167 VAL A C 1
ATOM 1296 O O . VAL A 1 169 ? 79.956 23.222 0.255 1.00 20.78 167 VAL A O 1
ATOM 1300 N N . ARG A 1 170 ? 81.480 21.591 0.502 1.00 20.93 168 ARG A N 1
ATOM 1301 C CA . ARG A 1 170 ? 82.490 22.484 1.049 1.00 21.93 168 ARG A CA 1
ATOM 1302 C C . ARG A 1 170 ? 82.865 23.636 0.120 1.00 22.71 168 ARG A C 1
ATOM 1303 O O . ARG A 1 170 ? 83.099 24.757 0.575 1.00 21.83 168 ARG A O 1
ATOM 1311 N N . HIS A 1 171 ? 82.916 23.362 -1.178 1.00 22.75 169 HIS A N 1
ATOM 1312 C CA . HIS A 1 171 ? 83.289 24.381 -2.154 1.00 23.53 169 HIS A CA 1
ATOM 1313 C C . HIS A 1 171 ? 82.105 25.174 -2.683 1.00 22.42 169 HIS A C 1
ATOM 1314 O O . HIS A 1 171 ? 81.006 24.644 -2.852 1.00 22.52 169 HIS A O 1
ATOM 1321 N N . LYS A 1 172 ? 82.338 26.453 -2.946 1.00 23.84 170 LYS A N 1
ATOM 1322 C CA . LYS A 1 172 ? 81.289 27.318 -3.464 1.00 25.08 170 LYS A CA 1
ATOM 1323 C C . LYS A 1 172 ? 80.647 26.731 -4.718 1.00 26.06 170 LYS A C 1
ATOM 1324 O O . LYS A 1 172 ? 81.338 26.251 -5.618 1.00 27.02 170 LYS A O 1
ATOM 1330 N N . ASP A 1 173 ? 79.319 26.778 -4.751 1.00 26.31 171 ASP A N 1
ATOM 1331 C CA . ASP A 1 173 ? 78.505 26.287 -5.857 1.00 27.13 171 ASP A CA 1
ATOM 1332 C C . ASP A 1 173 ? 78.234 24.790 -5.880 1.00 26.14 171 ASP A C 1
ATOM 1333 O O . ASP A 1 173 ? 77.444 24.316 -6.699 1.00 26.26 171 ASP A O 1
ATOM 1338 N N . GLN A 1 174 ? 78.874 24.039 -4.991 1.00 24.53 172 GLN A N 1
ATOM 1339 C CA . GLN A 1 174 ? 78.619 22.607 -4.942 1.00 24.36 172 GLN A CA 1
ATOM 1340 C C . GLN A 1 174 ? 77.219 22.400 -4.378 1.00 24.85 172 GLN A C 1
ATOM 1341 O O . GLN A 1 174 ? 76.711 23.239 -3.630 1.00 23.51 172 GLN A O 1
ATOM 1347 N N . LYS A 1 175 ? 76.599 21.285 -4.743 1.00 24.12 173 LYS A N 1
ATOM 1348 C CA . LYS A 1 175 ? 75.259 20.972 -4.271 1.00 25.24 173 LYS A CA 1
ATOM 1349 C C . LYS A 1 175 ? 75.152 19.502 -3.898 1.00 25.35 173 LYS A C 1
ATOM 1350 O O . LYS A 1 175 ? 75.966 18.681 -4.323 1.00 25.70 173 LYS A O 1
ATOM 1356 N N . THR A 1 176 ? 74.149 19.179 -3.091 1.00 24.13 174 THR A N 1
ATOM 1357 C CA . THR A 1 176 ? 73.916 17.807 -2.673 1.00 24.03 174 THR A CA 1
ATOM 1358 C C . THR A 1 176 ? 72.435 17.666 -2.349 1.00 24.57 174 THR A C 1
ATOM 1359 O O . THR A 1 176 ? 71.692 18.646 -2.407 1.00 25.62 174 THR A O 1
ATOM 1363 N N . SER A 1 177 ? 71.999 16.453 -2.026 1.00 24.14 175 SER A N 1
ATOM 1364 C CA . SER A 1 177 ? 70.593 16.214 -1.717 1.00 24.32 175 SER A CA 1
ATOM 1365 C C . SER A 1 177 ? 70.370 15.867 -0.251 1.00 24.05 175 SER A C 1
ATOM 1366 O O . SER A 1 177 ? 71.194 15.204 0.376 1.00 24.37 175 SER A O 1
ATOM 1369 N N . VAL A 1 178 ? 69.243 16.324 0.284 1.00 22.19 176 VAL A N 1
ATOM 1370 C CA . VAL A 1 178 ? 68.875 16.070 1.670 1.00 20.98 176 VAL A CA 1
ATOM 1371 C C . VAL A 1 178 ? 67.474 15.471 1.714 1.00 21.90 176 VAL A C 1
ATOM 1372 O O . VAL A 1 178 ? 66.518 16.072 1.222 1.00 23.22 176 VAL A O 1
ATOM 1376 N N . PRO A 1 179 ? 67.333 14.266 2.287 1.00 22.16 177 PRO A N 1
ATOM 1377 C CA . PRO A 1 179 ? 66.003 13.653 2.356 1.00 22.58 177 PRO A CA 1
ATOM 1378 C C . PRO A 1 179 ? 65.060 14.529 3.175 1.00 22.98 177 PRO A C 1
ATOM 1379 O O . PRO A 1 179 ? 65.478 15.166 4.142 1.00 21.92 177 PRO A O 1
ATOM 1383 N N . PRO A 1 180 ? 63.776 14.582 2.793 1.00 23.18 178 PRO A N 1
ATOM 1384 C CA . PRO A 1 180 ? 62.842 15.407 3.558 1.00 23.80 178 PRO A CA 1
ATOM 1385 C C . PRO A 1 180 ? 62.856 15.003 5.031 1.00 24.21 178 PRO A C 1
ATOM 1386 O O . PRO A 1 180 ? 63.059 13.832 5.361 1.00 23.31 178 PRO A O 1
ATOM 1390 N N . PHE A 1 181 ? 62.666 15.980 5.909 1.00 22.94 179 PHE A N 1
ATOM 1391 C CA . PHE A 1 181 ? 62.628 15.726 7.343 1.00 21.41 179 PHE A CA 1
ATOM 1392 C C . PHE A 1 181 ? 61.702 16.754 7.978 1.00 21.05 179 PHE A C 1
ATOM 1393 O O . PHE A 1 181 ? 61.324 17.732 7.329 1.00 20.66 179 PHE A O 1
ATOM 1401 N N . ASN A 1 182 ? 61.323 16.524 9.232 1.00 19.05 180 ASN A N 1
ATOM 1402 C CA . ASN A 1 182 ? 60.420 17.423 9.941 1.00 19.45 180 ASN A CA 1
ATOM 1403 C C . ASN A 1 182 ? 61.098 18.763 10.202 1.00 18.57 180 ASN A C 1
ATOM 1404 O O . ASN A 1 182 ? 61.950 18.875 11.085 1.00 16.93 180 ASN A O 1
ATOM 1409 N N . LEU A 1 183 ? 60.711 19.778 9.438 1.00 18.89 181 LEU A N 1
ATOM 1410 C CA . LEU A 1 183 ? 61.295 21.108 9.578 1.00 18.17 181 LEU A CA 1
ATOM 1411 C C . LEU A 1 183 ? 60.807 21.821 10.828 1.00 17.98 181 LEU A C 1
ATOM 1412 O O . LEU A 1 183 ? 61.436 22.763 11.306 1.00 15.08 181 LEU A O 1
ATOM 1417 N N . ARG A 1 184 ? 59.679 21.371 11.359 1.00 17.92 182 ARG A N 1
ATOM 1418 C CA . ARG A 1 184 ? 59.114 21.987 12.547 1.00 18.45 182 ARG A CA 1
ATOM 1419 C C . ARG A 1 184 ? 60.073 21.866 13.729 1.00 17.62 182 ARG A C 1
ATOM 1420 O O . ARG A 1 184 ? 60.082 22.711 14.627 1.00 15.89 182 ARG A O 1
ATOM 1428 N N A GLU A 1 185 ? 60.892 20.819 13.706 0.50 15.67 183 GLU A N 1
ATOM 1429 N N B GLU A 1 185 ? 60.889 20.815 13.727 0.50 16.23 183 GLU A N 1
ATOM 1430 C CA A GLU A 1 185 ? 61.838 20.568 14.779 0.50 15.34 183 GLU A CA 1
ATOM 1431 C CA B GLU A 1 185 ? 61.834 20.597 14.815 0.50 16.36 183 GLU A CA 1
ATOM 1432 C C A GLU A 1 185 ? 63.064 21.476 14.738 0.50 14.18 183 GLU A C 1
ATOM 1433 C C B GLU A 1 185 ? 63.032 21.536 14.781 0.50 14.86 183 GLU A C 1
ATOM 1434 O O A GLU A 1 185 ? 63.923 21.403 15.615 0.50 13.53 183 GLU A O 1
ATOM 1435 O O B GLU A 1 185 ? 63.846 21.541 15.704 0.50 14.28 183 GLU A O 1
ATO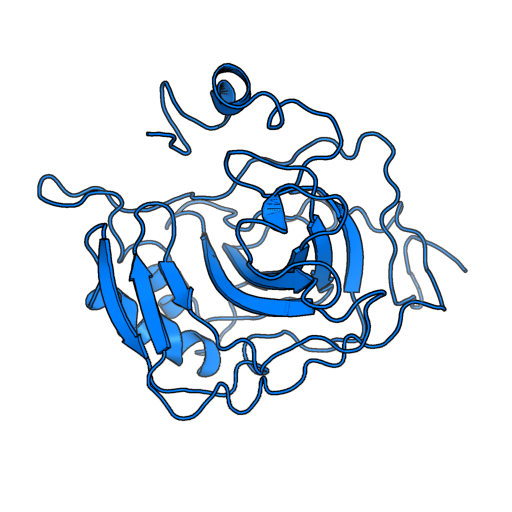M 1446 N N . LEU A 1 186 ? 63.138 22.331 13.721 1.00 12.86 184 LEU A N 1
ATOM 1447 C CA . LEU A 1 186 ? 64.241 23.284 13.595 1.00 12.42 184 LEU A CA 1
ATOM 1448 C C . LEU A 1 186 ? 63.811 24.537 14.360 1.00 12.00 184 LEU A C 1
ATOM 1449 O O . LEU A 1 186 ? 64.636 25.372 14.729 1.00 12.82 184 LEU A O 1
ATOM 1454 N N . LEU A 1 187 ? 62.508 24.654 14.598 1.00 12.79 185 LEU A N 1
ATOM 1455 C CA . LEU A 1 187 ? 61.959 25.805 15.311 1.00 13.46 185 LEU A CA 1
ATOM 1456 C C . LEU A 1 187 ? 62.088 25.619 16.814 1.00 14.58 185 LEU A C 1
ATOM 1457 O O . LEU A 1 187 ? 62.125 24.492 17.311 1.00 15.26 185 LEU A O 1
ATOM 1462 N N . PRO A 1 188 ? 62.153 26.728 17.564 1.00 14.00 186 PRO A N 1
ATOM 1463 C CA . PRO A 1 188 ? 62.286 26.665 19.020 1.00 14.98 186 PRO A CA 1
ATOM 1464 C C . PRO A 1 188 ? 60.971 26.344 19.708 1.00 15.17 186 PRO A C 1
ATOM 1465 O O . PRO A 1 188 ? 59.945 26.152 19.055 1.00 15.44 186 PRO A O 1
ATOM 1469 N N . LYS A 1 189 ? 61.009 26.280 21.033 1.00 16.75 187 LYS A N 1
ATOM 1470 C CA . LYS A 1 189 ? 59.802 26.012 21.793 1.00 17.90 187 LYS A CA 1
ATOM 1471 C C . LYS A 1 189 ? 58.964 27.287 21.831 1.00 17.48 187 LYS A C 1
ATOM 1472 O O . LYS A 1 189 ? 59.466 28.380 21.550 1.00 16.38 187 LYS A O 1
ATOM 1478 N N . GLN A 1 190 ? 57.685 27.133 22.152 1.00 17.03 188 GLN A N 1
ATOM 1479 C CA . GLN A 1 190 ? 56.762 28.251 22.247 1.00 17.79 188 GLN A CA 1
ATOM 1480 C C . GLN A 1 190 ? 56.717 29.143 21.011 1.00 17.12 188 GLN A C 1
ATOM 1481 O O . GLN A 1 190 ? 57.122 30.310 21.051 1.00 15.63 188 GLN A O 1
ATOM 1487 N N . LEU A 1 191 ? 56.196 28.582 19.923 1.00 14.68 189 LEU A N 1
ATOM 1488 C CA . LEU A 1 191 ? 56.071 29.295 18.658 1.00 15.21 189 LEU A CA 1
ATOM 1489 C C . LEU A 1 191 ? 55.144 30.496 18.811 1.00 14.17 189 LEU A C 1
ATOM 1490 O O . LEU A 1 191 ? 55.173 31.417 17.994 1.00 14.34 189 LEU A O 1
ATOM 1495 N N . GLY A 1 192 A 54.321 30.471 19.856 1.00 13.40 189 GLY A N 1
ATOM 1496 C CA . GLY A 1 192 A 53.391 31.561 20.099 1.00 11.89 189 GLY A CA 1
ATOM 1497 C C . GLY A 1 192 A 54.045 32.816 20.651 1.00 13.05 189 GLY A C 1
ATOM 1498 O O . GLY A 1 192 A 53.379 33.839 20.826 1.00 12.17 189 GLY A O 1
ATOM 1499 N N . GLN A 1 193 ? 55.341 32.743 20.942 1.00 11.35 190 GLN A N 1
ATOM 1500 C CA . GLN A 1 193 ? 56.067 33.898 21.467 1.00 12.37 190 GLN A CA 1
ATOM 1501 C C . GLN A 1 193 ? 57.061 34.379 20.417 1.00 12.36 190 GLN A C 1
ATOM 1502 O O . GLN A 1 193 ? 58.118 33.772 20.234 1.00 9.62 190 GLN A O 1
ATOM 1508 N N . TYR A 1 194 ? 56.727 35.469 19.732 1.00 10.71 191 TYR A N 1
ATOM 1509 C CA . TYR A 1 194 ? 57.605 36.000 18.700 1.00 10.33 191 TYR A CA 1
ATOM 1510 C C . TYR A 1 194 ? 57.488 37.515 18.551 1.00 11.31 191 TYR A C 1
ATOM 1511 O O . TYR A 1 194 ? 56.566 38.140 19.084 1.00 9.81 191 TYR A O 1
ATOM 1520 N N . PHE A 1 195 ? 58.444 38.092 17.830 1.00 10.43 192 PHE A N 1
ATOM 1521 C CA . PHE A 1 195 ? 58.470 39.523 17.568 1.00 9.60 192 PHE A CA 1
ATOM 1522 C C . PHE A 1 195 ? 58.211 39.697 16.079 1.00 10.78 192 PHE A C 1
ATOM 1523 O O . PHE A 1 195 ? 58.628 38.866 15.273 1.00 10.91 192 PHE A O 1
ATOM 1531 N N . ARG A 1 196 ? 57.527 40.783 15.727 1.00 10.44 193 ARG A N 1
ATOM 1532 C CA . ARG A 1 196 ? 57.161 41.074 14.346 1.00 11.46 193 ARG A CA 1
ATOM 1533 C C . ARG A 1 196 ? 57.490 42.526 14.003 1.00 10.82 193 ARG A C 1
ATOM 1534 O O . ARG A 1 196 ? 57.128 43.438 14.748 1.00 9.64 193 ARG A O 1
ATOM 1542 N N . TYR A 1 197 ? 58.186 42.740 12.888 1.00 10.04 194 TYR A N 1
ATOM 1543 C CA . TYR A 1 197 ? 58.533 44.098 12.470 1.00 10.46 194 TYR A CA 1
ATOM 1544 C C . TYR A 1 197 ? 58.820 44.153 10.967 1.00 11.23 194 TYR A C 1
ATOM 1545 O O . TYR A 1 197 ? 59.045 43.118 10.332 1.00 10.02 194 TYR A O 1
ATOM 1554 N N . ASN A 1 198 ? 58.783 45.358 10.399 1.00 9.78 195 ASN A N 1
ATOM 1555 C CA . ASN A 1 198 ? 59.056 45.547 8.976 1.00 9.90 195 ASN A CA 1
ATOM 1556 C C . ASN A 1 198 ? 60.544 45.749 8.768 1.00 10.07 195 ASN A C 1
ATOM 1557 O O . ASN A 1 198 ? 61.141 46.648 9.359 1.00 11.10 195 ASN A O 1
ATOM 1562 N N . GLY A 1 199 ? 61.138 44.922 7.915 1.00 10.27 196 GLY A N 1
ATOM 1563 C CA . GLY A 1 199 ? 62.563 45.036 7.674 1.00 10.15 196 GLY A CA 1
ATOM 1564 C C . GLY A 1 199 ? 62.992 44.799 6.241 1.00 10.91 196 GLY A C 1
ATOM 1565 O O . GLY A 1 199 ? 62.236 45.042 5.296 1.00 10.06 196 GLY A O 1
ATOM 1566 N N . SER A 1 200 ? 64.209 44.290 6.086 1.00 9.95 197 SER A N 1
ATOM 1567 C CA . SER A 1 200 ? 64.771 44.061 4.768 1.00 10.15 197 SER A CA 1
ATOM 1568 C C . SER A 1 200 ? 65.555 42.772 4.672 1.00 10.87 197 SER A C 1
ATOM 1569 O O . SER A 1 200 ? 65.704 42.035 5.653 1.00 9.27 197 SER A O 1
ATOM 1572 N N . LEU A 1 201 ? 66.052 42.512 3.467 1.00 9.29 198 LEU A N 1
ATOM 1573 C CA . LEU A 1 201 ? 66.917 41.362 3.238 1.00 9.58 198 LEU A CA 1
ATOM 1574 C C . LEU A 1 201 ? 68.170 41.784 4.002 1.00 10.98 198 LEU A C 1
ATOM 1575 O O . LEU A 1 201 ? 68.484 42.979 4.048 1.00 9.71 198 LEU A O 1
ATOM 1580 N N . THR A 1 202 ? 68.884 40.835 4.602 1.00 8.49 199 THR A N 1
ATOM 1581 C CA . THR A 1 202 ? 70.089 41.194 5.349 1.00 7.98 199 THR A CA 1
ATOM 1582 C C . THR A 1 202 ? 71.337 41.063 4.484 1.00 8.94 199 THR A C 1
ATOM 1583 O O . THR A 1 202 ? 72.457 41.117 4.986 1.00 8.39 199 THR A O 1
ATOM 1587 N N . THR A 1 203 ? 71.135 40.870 3.183 1.00 10.29 200 THR A N 1
ATOM 1588 C CA . THR A 1 203 ? 72.246 40.797 2.240 1.00 10.56 200 THR A CA 1
ATOM 1589 C C . THR A 1 203 ? 71.837 41.645 1.042 1.00 11.42 200 THR A C 1
ATOM 1590 O O . THR A 1 203 ? 70.655 41.954 0.870 1.00 11.06 200 THR A O 1
ATOM 1594 N N . PRO A 1 204 ? 72.808 42.061 0.214 1.00 11.01 201 PRO A N 1
ATOM 1595 C CA . PRO A 1 204 ? 72.461 42.865 -0.962 1.00 11.23 201 PRO A CA 1
ATOM 1596 C C . PRO A 1 204 ? 71.431 42.070 -1.764 1.00 12.95 201 PRO A C 1
ATOM 1597 O O . PRO A 1 204 ? 71.477 40.837 -1.773 1.00 13.71 201 PRO A O 1
ATOM 1601 N N . PRO A 1 205 ? 70.515 42.750 -2.476 1.00 13.10 202 PRO A N 1
ATOM 1602 C CA . PRO A 1 205 ? 70.336 44.200 -2.623 1.00 13.97 202 PRO A CA 1
ATOM 1603 C C . PRO A 1 205 ? 69.711 44.927 -1.431 1.00 14.12 202 PRO A C 1
ATOM 1604 O O . PRO A 1 205 ? 69.423 46.122 -1.525 1.00 12.50 202 PRO A O 1
ATOM 1608 N N . CYS A 1 206 ? 69.479 44.207 -0.334 1.00 12.14 203 CYS A N 1
ATOM 1609 C CA . CYS A 1 206 ? 68.889 44.784 0.879 1.00 11.91 203 CYS A CA 1
ATOM 1610 C C . CYS A 1 206 ? 67.494 45.387 0.695 1.00 12.18 203 CYS A C 1
ATOM 1611 O O . CYS A 1 206 ? 67.134 46.339 1.393 1.00 10.68 203 CYS A O 1
ATOM 1614 N N . TYR A 1 207 ? 66.707 44.840 -0.226 1.00 11.87 204 TYR A N 1
ATOM 1615 C CA . TYR A 1 207 ? 65.357 45.354 -0.458 1.00 12.23 204 TYR A CA 1
ATOM 1616 C C . TYR A 1 207 ? 64.542 45.342 0.830 1.00 12.45 204 TYR A C 1
ATOM 1617 O O . TYR A 1 207 ? 64.606 44.389 1.602 1.00 10.19 204 TYR A O 1
ATOM 1626 N N . GLN A 1 208 ? 63.768 46.401 1.051 1.00 10.47 205 GLN A N 1
ATOM 1627 C CA . GLN A 1 208 ? 62.945 46.520 2.251 1.00 10.16 205 GLN A CA 1
ATOM 1628 C C . GLN A 1 208 ? 61.578 45.884 2.008 1.00 12.91 205 GLN A C 1
ATOM 1629 O O . GLN A 1 208 ? 60.526 46.524 2.098 1.00 13.29 205 GLN A O 1
ATOM 1635 N N . SER A 1 209 ? 61.627 44.583 1.743 1.00 11.04 206 SER A N 1
ATOM 1636 C CA . SER A 1 209 ? 60.459 43.785 1.402 1.00 11.62 206 SER A CA 1
ATOM 1637 C C . SER A 1 209 ? 60.106 42.693 2.396 1.00 12.07 206 SER A C 1
ATOM 1638 O O . SER A 1 209 ? 59.218 41.886 2.129 1.00 13.81 206 SER A O 1
ATOM 1641 N N . VAL A 1 210 ? 60.785 42.657 3.534 1.00 11.22 207 VAL A N 1
ATOM 1642 C CA . VAL A 1 210 ? 60.544 41.582 4.490 1.00 10.21 207 VAL A CA 1
ATOM 1643 C C . VAL A 1 210 ? 59.696 41.881 5.714 1.00 10.67 207 VAL A C 1
ATOM 1644 O O . VAL A 1 210 ? 59.942 42.844 6.439 1.00 10.68 207 VAL A O 1
ATOM 1648 N N . LEU A 1 211 ? 58.680 41.050 5.925 1.00 9.31 208 LEU A N 1
ATOM 1649 C CA . LEU A 1 211 ? 57.859 41.156 7.118 1.00 8.80 208 LEU A CA 1
ATOM 1650 C C . LEU A 1 211 ? 58.573 40.120 7.994 1.00 9.72 208 LEU A C 1
ATOM 1651 O O . LEU A 1 211 ? 58.449 38.913 7.769 1.00 9.40 208 LEU A O 1
ATOM 1656 N N . TRP A 1 212 ? 59.348 40.598 8.961 1.00 9.13 209 TRP A N 1
ATOM 1657 C CA . TRP A 1 212 ? 60.117 39.719 9.838 1.00 9.26 209 TRP A CA 1
ATOM 1658 C C . TRP A 1 212 ? 59.388 39.165 11.052 1.00 8.64 209 TRP A C 1
ATOM 1659 O O . TRP A 1 212 ? 58.579 39.849 11.675 1.00 8.61 209 TRP A O 1
ATOM 1670 N N . THR A 1 213 ? 59.709 37.917 11.378 1.00 7.93 210 THR A N 1
ATOM 1671 C CA . THR A 1 213 ? 59.187 37.245 12.561 1.00 8.38 210 THR A CA 1
ATOM 1672 C C . THR A 1 213 ? 60.435 36.640 13.200 1.00 8.68 210 THR A C 1
ATOM 1673 O O . THR A 1 213 ? 61.133 35.838 12.578 1.00 10.34 210 THR A O 1
ATOM 1677 N N . VAL A 1 214 ? 60.732 37.057 14.422 1.00 8.89 211 VAL A N 1
ATOM 1678 C CA . VAL A 1 214 ? 61.896 36.554 15.139 1.00 7.99 211 VAL A CA 1
ATOM 1679 C C . VAL A 1 214 ? 61.377 35.909 16.418 1.00 8.95 211 VAL A C 1
ATOM 1680 O O . VAL A 1 214 ? 60.748 36.570 17.240 1.00 9.29 211 VAL A O 1
ATOM 1684 N N . PHE A 1 215 ? 61.627 34.616 16.578 1.00 8.64 212 PHE A N 1
ATOM 1685 C CA . PHE A 1 215 ? 61.153 33.919 17.766 1.00 9.34 212 PHE A CA 1
ATOM 1686 C C . PHE A 1 215 ? 61.859 34.363 19.034 1.00 10.41 212 PHE A C 1
ATOM 1687 O O . PHE A 1 215 ? 63.057 34.651 19.029 1.00 9.09 212 PHE A O 1
ATOM 1695 N N . TYR A 1 216 ? 61.098 34.404 20.121 1.00 9.16 213 TYR A N 1
ATOM 1696 C CA . TYR A 1 216 ? 61.613 34.800 21.424 1.00 10.44 213 TYR A CA 1
ATOM 1697 C C . TYR A 1 216 ? 62.543 33.728 21.998 1.00 11.38 213 TYR A C 1
ATOM 1698 O O . TYR A 1 216 ? 63.612 34.042 22.528 1.00 11.58 213 TYR A O 1
ATOM 1707 N N . ARG A 1 217 ? 62.138 32.464 21.895 1.00 11.25 214 ARG A N 1
ATOM 1708 C CA . ARG A 1 217 ? 62.963 31.376 22.411 1.00 12.06 214 ARG A CA 1
ATOM 1709 C C . ARG A 1 217 ? 63.994 30.965 21.362 1.00 12.45 214 ARG A C 1
ATOM 1710 O O . ARG A 1 217 ? 63.789 31.149 20.159 1.00 11.37 214 ARG A O 1
ATOM 1718 N N . ARG A 1 218 ? 65.103 30.405 21.828 1.00 12.00 215 ARG A N 1
ATOM 1719 C CA . ARG A 1 218 ? 66.185 29.991 20.945 1.00 12.18 215 ARG A CA 1
ATOM 1720 C C . ARG A 1 218 ? 66.231 28.482 20.738 1.00 13.19 215 ARG A C 1
ATOM 1721 O O . ARG A 1 218 ? 65.770 27.716 21.585 1.00 12.95 215 ARG A O 1
ATOM 1729 N N A SER A 1 219 ? 66.796 28.055 19.613 0.50 11.37 216 SER A N 1
ATOM 1730 N N B SER A 1 219 ? 66.764 28.062 19.596 0.50 12.89 216 SER A N 1
ATOM 1731 C CA A SER A 1 219 ? 66.952 26.630 19.355 0.50 10.64 216 SER A CA 1
ATOM 1732 C CA B SER A 1 219 ? 66.905 26.643 19.317 0.50 13.53 216 SER A CA 1
ATOM 1733 C C A SER A 1 219 ? 68.359 26.311 19.849 0.50 10.68 216 SER A C 1
ATOM 1734 C C B SER A 1 219 ? 68.314 26.330 19.801 0.50 13.25 216 SER A C 1
ATOM 1735 O O A SER A 1 219 ? 69.190 27.214 19.969 0.50 9.93 216 SER A O 1
ATOM 1736 O O B SER A 1 219 ? 69.133 27.240 19.944 0.50 12.62 216 SER A O 1
ATOM 1741 N N A GLN A 1 220 ? 68.628 25.045 20.146 0.50 10.76 217 GLN A N 1
ATOM 1742 N N B GLN A 1 220 ? 68.604 25.061 20.065 0.50 13.09 217 GLN A N 1
ATOM 1743 C CA A GLN A 1 220 ? 69.947 24.660 20.645 0.50 11.58 217 GLN A CA 1
ATOM 1744 C CA B GLN A 1 220 ? 69.930 24.700 20.555 0.50 13.85 217 GLN A CA 1
ATOM 1745 C C A GLN A 1 220 ? 70.577 23.519 19.861 0.50 11.54 217 GLN A C 1
ATOM 1746 C C B GLN A 1 220 ? 70.561 23.551 19.791 0.50 12.95 217 GLN A C 1
ATOM 1747 O O A GLN A 1 220 ? 69.910 22.539 19.536 0.50 11.57 217 GLN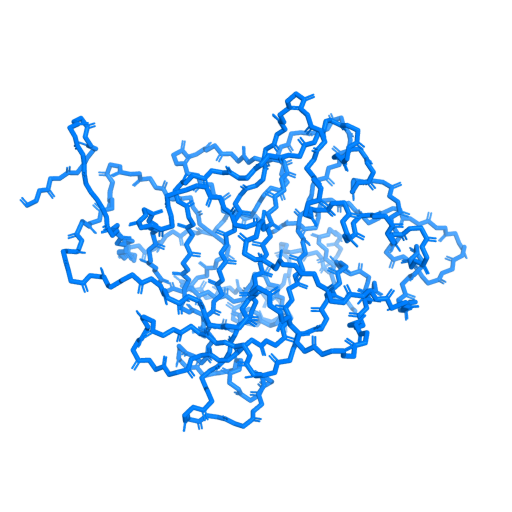 A O 1
ATOM 1748 O O B GLN A 1 220 ? 69.884 22.595 19.419 0.50 12.82 217 GLN A O 1
ATOM 1759 N N . ILE A 1 221 ? 71.866 23.656 19.563 1.00 12.00 218 ILE A N 1
ATOM 1760 C CA . ILE A 1 221 ? 72.615 22.616 18.866 1.00 11.75 218 ILE A CA 1
ATOM 1761 C C . ILE A 1 221 ? 73.802 22.354 19.791 1.00 12.11 218 ILE A C 1
ATOM 1762 O O . ILE A 1 221 ? 74.090 23.171 20.666 1.00 12.76 218 ILE A O 1
ATOM 1767 N N . SER A 1 222 ? 74.484 21.225 19.626 1.00 12.46 219 SER A N 1
ATOM 1768 C CA . SER A 1 222 ? 75.612 20.920 20.506 1.00 13.27 219 SER A CA 1
ATOM 1769 C C . SER A 1 222 ? 76.833 21.749 20.140 1.00 15.55 219 SER A C 1
ATOM 1770 O O . SER A 1 222 ? 76.886 22.354 19.068 1.00 14.55 219 SER A O 1
ATOM 1773 N N . MET A 1 223 ? 77.815 21.782 21.033 1.00 16.95 220 MET A N 1
ATOM 1774 C CA . MET A 1 223 ? 79.023 22.546 20.764 1.00 20.19 220 MET A CA 1
ATOM 1775 C C . MET A 1 223 ? 79.735 21.936 19.563 1.00 19.32 220 MET A C 1
ATOM 1776 O O . MET A 1 223 ? 80.372 22.647 18.786 1.00 18.54 220 MET A O 1
ATOM 1781 N N . GLU A 1 224 ? 79.612 20.619 19.406 1.00 18.07 221 GLU A N 1
ATOM 1782 C CA . GLU A 1 224 ? 80.241 19.927 18.286 1.00 17.80 221 GLU A CA 1
ATOM 1783 C C . GLU A 1 224 ? 79.564 20.312 16.977 1.00 16.26 221 GLU A C 1
ATOM 1784 O O . GLU A 1 224 ? 80.228 20.492 15.958 1.00 14.59 221 GLU A O 1
ATOM 1790 N N . GLN A 1 225 ? 78.239 20.427 17.002 1.00 14.99 222 GLN A N 1
ATOM 1791 C CA . GLN A 1 225 ? 77.506 20.816 15.807 1.00 14.13 222 GLN A CA 1
ATOM 1792 C C . GLN A 1 225 ? 77.870 22.252 15.436 1.00 13.19 222 GLN A C 1
ATOM 1793 O O . GLN A 1 225 ? 77.980 22.583 14.259 1.00 12.77 222 GLN A O 1
ATOM 1799 N N . LEU A 1 226 ? 78.063 23.102 16.441 1.00 12.97 223 LEU A N 1
ATOM 1800 C CA . LEU A 1 226 ? 78.430 24.485 16.169 1.00 15.11 223 LEU A CA 1
ATOM 1801 C C . LEU A 1 226 ? 79.794 24.549 15.488 1.00 16.99 223 LEU A C 1
ATOM 1802 O O . LEU A 1 226 ? 79.956 25.223 14.470 1.00 15.73 223 LEU A O 1
ATOM 1807 N N . GLU A 1 227 ? 80.779 23.846 16.042 1.00 17.98 224 GLU A N 1
ATOM 1808 C CA . GLU A 1 227 ? 82.112 23.874 15.445 1.00 19.22 224 GLU A CA 1
ATOM 1809 C C . GLU A 1 227 ? 82.061 23.386 14.002 1.00 18.13 224 GLU A C 1
ATOM 1810 O O . GLU A 1 227 ? 82.811 23.868 13.154 1.00 18.68 224 GLU A O 1
ATOM 1816 N N . LYS A 1 228 ? 81.166 22.443 13.715 1.00 18.58 225 LYS A N 1
ATOM 1817 C CA . LYS A 1 228 ? 81.047 21.926 12.357 1.00 18.59 225 LYS A CA 1
ATOM 1818 C C . LYS A 1 228 ? 80.439 22.972 11.424 1.00 18.27 225 LYS A C 1
ATOM 1819 O O . LYS A 1 228 ? 80.865 23.117 10.277 1.00 16.40 225 LYS A O 1
ATOM 1825 N N . LEU A 1 229 ? 79.444 23.702 11.921 1.00 16.10 226 LEU A N 1
ATOM 1826 C CA . LEU A 1 229 ? 78.793 24.739 11.125 1.00 15.73 226 LEU A CA 1
ATOM 1827 C C . LEU A 1 229 ? 79.750 25.901 10.870 1.00 15.62 226 LEU A C 1
ATOM 1828 O O . LEU A 1 229 ? 79.711 26.526 9.807 1.00 15.31 226 LEU A O 1
ATOM 1833 N N . GLN A 1 230 ? 80.613 26.178 11.844 1.00 15.18 227 GLN A N 1
ATOM 1834 C CA . GLN A 1 230 ? 81.569 27.278 11.742 1.00 17.10 227 GLN A CA 1
ATOM 1835 C C . GLN A 1 230 ? 82.770 27.041 10.836 1.00 18.53 227 GLN A C 1
ATOM 1836 O O . GLN A 1 230 ? 83.348 27.999 10.329 1.00 19.71 227 GLN A O 1
ATOM 1842 N N . GLY A 1 231 A 83.164 25.788 10.634 1.00 19.54 227 GLY A N 1
ATOM 1843 C CA . GLY A 1 231 A 84.342 25.561 9.814 1.00 21.43 227 GLY A CA 1
ATOM 1844 C C . GLY A 1 231 A 84.394 24.395 8.850 1.00 20.78 227 GLY A C 1
ATOM 1845 O O . GLY A 1 231 A 85.415 23.713 8.766 1.00 22.80 227 GLY A O 1
ATOM 1846 N N . THR A 1 232 ? 83.317 24.162 8.111 1.00 20.01 228 THR A N 1
ATOM 1847 C CA . THR A 1 232 ? 83.306 23.072 7.146 1.00 20.94 228 THR A CA 1
ATOM 1848 C C . THR A 1 232 ? 83.269 23.636 5.728 1.00 21.96 228 THR A C 1
ATOM 1849 O O . THR A 1 232 ? 84.005 23.185 4.848 1.00 22.83 228 THR A O 1
ATOM 1853 N N . LEU A 1 233 ? 82.423 24.641 5.529 1.00 20.27 229 LEU A N 1
ATOM 1854 C CA . LEU A 1 233 ? 82.240 25.273 4.226 1.00 20.58 229 LEU A CA 1
ATOM 1855 C C . LEU A 1 233 ? 83.283 26.330 3.865 1.00 20.00 229 LEU A C 1
ATOM 1856 O O . LEU A 1 233 ? 83.811 27.025 4.735 1.00 18.40 229 LEU A O 1
ATOM 1861 N N . PHE A 1 234 ? 83.563 26.444 2.567 1.00 20.96 230 PHE A N 1
ATOM 1862 C CA . PHE A 1 234 ? 84.510 27.430 2.048 1.00 21.30 230 PHE A CA 1
ATOM 1863 C C . PHE A 1 234 ? 83.706 28.471 1.269 1.00 21.04 230 PHE A C 1
ATOM 1864 O O . PHE A 1 234 ? 82.607 28.185 0.792 1.00 20.69 230 PHE A O 1
ATOM 1872 N N . SER A 1 235 ? 84.257 29.672 1.141 1.00 22.10 231 SER A N 1
ATOM 1873 C CA . SER A 1 235 ? 83.597 30.733 0.385 1.00 24.91 231 SER A CA 1
ATOM 1874 C C . SER A 1 235 ? 84.177 30.723 -1.027 1.00 27.81 231 SER A C 1
ATOM 1875 O O . SER A 1 235 ? 83.701 31.430 -1.917 1.00 27.91 231 SER A O 1
ATOM 1878 N N . THR A 1 236 ? 85.206 29.903 -1.214 1.00 29.84 232 THR A N 1
ATOM 1879 C CA . THR A 1 236 ? 85.895 29.771 -2.493 1.00 33.78 232 THR A CA 1
ATOM 1880 C C . THR A 1 236 ? 85.425 28.556 -3.288 1.00 36.47 232 THR A C 1
ATOM 1881 O O . THR A 1 236 ? 84.889 27.599 -2.726 1.00 35.62 232 THR A O 1
ATOM 1885 N N . GLU A 1 237 ? 85.638 28.601 -4.601 1.00 38.71 233 GLU A N 1
ATOM 1886 C CA . GLU A 1 237 ? 85.241 27.508 -5.481 1.00 42.86 233 GLU A CA 1
ATOM 1887 C C . GLU A 1 237 ? 86.358 26.484 -5.631 1.00 44.29 233 GLU A C 1
ATOM 1888 O O . GLU A 1 237 ? 86.119 25.351 -6.051 1.00 45.12 233 GLU A O 1
ATOM 1894 N N . GLU A 1 238 ? 87.576 26.888 -5.285 1.00 46.61 234 GLU A N 1
ATOM 1895 C CA . GLU A 1 238 ? 88.731 26.004 -5.388 1.00 48.61 234 GLU A CA 1
ATOM 1896 C C . GLU A 1 238 ? 89.934 26.553 -4.628 1.00 49.19 234 GLU A C 1
ATOM 1897 O O . GLU A 1 238 ? 89.893 27.665 -4.100 1.00 49.27 234 GLU A O 1
ATOM 1903 N N . GLU A 1 239 ? 91.002 25.762 -4.577 1.00 50.30 236 GLU A N 1
ATOM 1904 C CA . GLU A 1 239 ? 92.228 26.155 -3.889 1.00 50.86 236 GLU A CA 1
ATOM 1905 C C . GLU A 1 239 ? 92.836 27.404 -4.517 1.00 50.12 236 GLU A C 1
ATOM 1906 O O . GLU A 1 239 ? 92.827 27.560 -5.738 1.00 50.87 236 GLU A O 1
ATOM 1912 N N . PRO A 1 240 ? 93.373 28.314 -3.686 1.00 48.89 237 PRO A N 1
ATOM 1913 C CA . PRO A 1 240 ? 93.421 28.212 -2.222 1.00 47.57 237 PRO A CA 1
ATOM 1914 C C . PRO A 1 240 ? 92.022 28.317 -1.617 1.00 45.77 237 PRO A C 1
ATOM 1915 O O . PRO A 1 240 ? 91.192 29.091 -2.093 1.00 45.33 237 PRO A O 1
ATOM 1919 N N . SER A 1 241 ? 91.770 27.540 -0.570 1.00 43.26 238 SER A N 1
ATOM 1920 C CA . SER A 1 241 ? 90.467 27.544 0.086 1.00 40.35 238 SER A CA 1
ATOM 1921 C C . SER A 1 241 ? 90.407 28.482 1.287 1.00 38.35 238 SER A C 1
ATOM 1922 O O . SER A 1 241 ? 91.373 28.615 2.039 1.00 38.59 238 SER A O 1
ATOM 1925 N N . LYS A 1 242 ? 89.259 29.132 1.454 1.00 35.43 239 LYS A N 1
ATOM 1926 C CA . LYS A 1 242 ? 89.040 30.044 2.570 1.00 32.27 239 LYS A CA 1
ATOM 1927 C C . LYS A 1 242 ? 87.719 29.673 3.235 1.00 29.35 239 LYS A C 1
ATOM 1928 O O . LYS A 1 242 ? 86.692 29.571 2.566 1.00 26.99 239 LYS A O 1
ATOM 1934 N N . LEU A 1 243 ? 87.749 29.468 4.547 1.00 26.33 240 LEU A N 1
ATOM 1935 C CA . LEU A 1 243 ? 86.544 29.102 5.283 1.00 25.04 240 LEU A CA 1
ATOM 1936 C C . LEU A 1 243 ? 85.480 30.190 5.255 1.00 23.22 240 LEU A C 1
ATOM 1937 O O . LEU A 1 243 ? 85.781 31.378 5.386 1.00 22.09 240 LEU A O 1
ATOM 1942 N N . LEU A 1 244 ? 84.233 29.767 5.083 1.00 21.21 241 LEU A N 1
ATOM 1943 C CA . LEU A 1 244 ? 83.098 30.681 5.067 1.00 19.19 241 LEU A CA 1
ATOM 1944 C C . LEU A 1 244 ? 82.773 30.934 6.539 1.00 18.27 241 LEU A C 1
ATOM 1945 O O . LEU A 1 244 ? 82.257 30.052 7.227 1.00 15.91 241 LEU A O 1
ATOM 1950 N N . VAL A 1 245 ? 83.100 32.127 7.022 1.00 16.65 242 VAL A N 1
ATOM 1951 C CA . VAL A 1 245 ? 82.856 32.479 8.414 1.00 17.13 242 VAL A CA 1
ATOM 1952 C C . VAL A 1 245 ? 82.294 33.889 8.552 1.00 17.24 242 VAL A C 1
ATOM 1953 O O . VAL A 1 245 ? 82.396 34.706 7.634 1.00 17.33 242 VAL A O 1
ATOM 1957 N N . GLN A 1 246 ? 81.706 34.155 9.713 1.00 17.30 243 GLN A N 1
ATOM 1958 C CA . GLN A 1 246 ? 81.127 35.451 10.031 1.00 17.05 243 GLN A CA 1
ATOM 1959 C C . GLN A 1 246 ? 80.296 36.041 8.897 1.00 15.94 243 GLN A C 1
ATOM 1960 O O . GLN A 1 246 ? 80.483 37.195 8.485 1.00 15.07 243 GLN A O 1
ATOM 1966 N N . ASN A 1 247 ? 79.361 35.235 8.407 1.00 13.88 244 ASN A N 1
ATOM 1967 C CA . ASN A 1 247 ? 78.480 35.656 7.335 1.00 12.89 244 ASN A CA 1
ATOM 1968 C C . ASN A 1 247 ? 77.185 36.225 7.908 1.00 13.42 244 ASN A C 1
ATOM 1969 O O . ASN A 1 247 ? 76.088 35.805 7.542 1.00 13.80 244 ASN A O 1
ATOM 1974 N N . TYR A 1 248 ? 77.329 37.168 8.837 1.00 13.28 245 TYR A N 1
ATOM 1975 C CA . TYR A 1 248 ? 76.179 37.835 9.438 1.00 12.65 245 TYR A CA 1
ATOM 1976 C C . TYR A 1 248 ? 76.358 39.337 9.287 1.00 13.46 245 TYR A C 1
ATOM 1977 O O . TYR A 1 248 ? 77.476 39.853 9.378 1.00 13.75 245 TYR A O 1
ATOM 1986 N N . ARG A 1 249 ? 75.254 40.034 9.049 1.00 10.55 246 ARG A N 1
ATOM 1987 C CA . ARG A 1 249 ? 75.300 41.478 8.880 1.00 10.91 246 ARG A CA 1
ATOM 1988 C C . ARG A 1 249 ? 75.279 42.194 10.223 1.00 10.99 246 ARG A C 1
ATOM 1989 O O . ARG A 1 249 ? 74.656 41.728 11.177 1.00 12.11 246 ARG A O 1
ATOM 1997 N N . ALA A 1 250 ? 75.955 43.336 10.289 1.00 12.47 247 ALA A N 1
ATOM 1998 C CA . ALA A 1 250 ? 75.993 44.129 11.511 1.00 12.13 247 ALA A CA 1
ATOM 1999 C C . ALA A 1 250 ? 74.598 44.683 11.784 1.00 12.05 247 ALA A C 1
ATOM 2000 O O . ALA A 1 250 ? 73.782 44.827 10.868 1.00 12.25 247 ALA A O 1
ATOM 2002 N N . LEU A 1 251 ? 74.330 44.999 13.047 1.00 10.76 248 LEU A N 1
ATOM 2003 C CA . LEU A 1 251 ? 73.043 45.549 13.439 1.00 11.40 248 LEU A CA 1
ATOM 2004 C C . LEU A 1 251 ? 72.759 46.864 12.715 1.00 13.22 248 LEU A C 1
ATOM 2005 O O . LEU A 1 251 ? 73.667 47.671 12.494 1.00 11.16 248 LEU A O 1
ATOM 2010 N N . GLN A 1 252 ? 71.493 47.071 12.365 1.00 10.90 249 GLN A N 1
ATOM 2011 C CA . GLN A 1 252 ? 71.049 48.286 11.683 1.00 12.94 249 GLN A CA 1
ATOM 2012 C C . GLN A 1 252 ? 70.167 49.080 12.649 1.00 12.97 249 GLN A C 1
ATOM 2013 O O . GLN A 1 252 ? 69.488 48.495 13.495 1.00 13.52 249 GLN A O 1
ATOM 2019 N N . PRO A 1 253 ? 70.166 50.422 12.539 1.00 13.88 250 PRO A N 1
ATOM 2020 C CA . PRO A 1 253 ? 69.356 51.273 13.421 1.00 13.86 250 PRO A CA 1
ATOM 2021 C C . PRO A 1 253 ? 67.863 50.967 13.326 1.00 11.79 250 PRO A C 1
ATOM 2022 O O . PRO A 1 253 ? 67.342 50.733 12.239 1.00 12.37 250 PRO A O 1
ATOM 2026 N N . LEU A 1 254 ? 67.177 50.976 14.464 1.00 11.98 251 LEU A N 1
ATOM 2027 C CA . LEU A 1 254 ? 65.742 50.715 14.479 1.00 12.55 251 LEU A CA 1
ATOM 2028 C C . LEU A 1 254 ? 65.042 51.849 13.739 1.00 12.66 251 LEU A C 1
ATOM 2029 O O . LEU A 1 254 ? 64.012 51.654 13.088 1.00 11.03 251 LEU A O 1
ATOM 2034 N N . ASN A 1 255 ? 65.625 53.040 13.837 1.00 12.82 252 ASN A N 1
ATOM 2035 C CA . ASN A 1 255 ? 65.083 54.219 13.179 1.00 12.93 252 ASN A CA 1
ATOM 2036 C C . ASN A 1 255 ? 63.596 54.441 13.431 1.00 13.75 252 ASN A C 1
ATOM 2037 O O . ASN A 1 255 ? 62.813 54.637 12.502 1.00 12.99 252 ASN A O 1
ATOM 2042 N N . GLN A 1 256 ? 63.224 54.402 14.707 1.00 12.98 253 GLN A N 1
ATOM 2043 C CA . GLN A 1 256 ? 61.856 54.645 15.149 1.00 14.97 253 GLN A CA 1
ATOM 2044 C C . GLN A 1 256 ? 60.754 53.699 14.680 1.00 14.94 253 GLN A C 1
ATOM 2045 O O . GLN A 1 256 ? 59.571 54.021 14.790 1.00 15.13 253 GLN A O 1
ATOM 2051 N N . ARG A 1 257 ? 61.130 52.536 14.160 1.00 13.60 254 ARG A N 1
ATOM 2052 C CA . ARG A 1 257 ? 60.136 51.560 13.736 1.00 12.45 254 ARG A CA 1
ATOM 2053 C C . ARG A 1 257 ? 59.612 50.915 15.010 1.00 13.13 254 ARG A C 1
ATOM 2054 O O . ARG A 1 257 ? 60.272 50.947 16.042 1.00 12.40 254 ARG A O 1
ATOM 2062 N N A MET A 1 258 ? 58.411 50.355 14.967 0.50 12.28 255 MET A N 1
ATOM 2063 N N B MET A 1 258 ? 58.430 50.320 14.902 0.50 13.53 255 MET A N 1
ATOM 2064 C CA A MET A 1 258 ? 57.913 49.683 16.157 0.50 12.68 255 MET A CA 1
ATOM 2065 C CA B MET A 1 258 ? 57.777 49.633 16.009 0.50 14.88 255 MET A CA 1
ATOM 2066 C C A MET A 1 258 ? 58.099 48.196 15.940 0.50 12.39 255 MET A C 1
ATOM 2067 C C B MET A 1 258 ? 58.047 48.137 15.910 0.50 13.87 255 MET A C 1
ATOM 2068 O O A MET A 1 258 ? 58.003 47.700 14.820 0.50 12.87 255 MET A O 1
ATOM 2069 O O B MET A 1 258 ? 57.961 47.568 14.822 0.50 14.85 255 MET A O 1
ATOM 2078 N N . VAL A 1 259 ? 58.387 47.499 17.028 1.00 14.19 256 VAL A N 1
ATOM 2079 C CA . VAL A 1 259 ? 58.594 46.060 17.010 1.00 12.20 256 VAL A CA 1
ATOM 2080 C C . VAL A 1 259 ? 57.467 45.546 17.891 1.00 11.99 256 VAL A C 1
ATOM 2081 O O . VAL A 1 259 ? 57.323 45.987 19.035 1.00 13.56 256 VAL A O 1
ATOM 2085 N N . PHE A 1 260 ? 56.660 44.638 17.353 1.00 10.68 257 PHE A N 1
ATOM 2086 C CA . PHE A 1 260 ? 55.534 44.091 18.094 1.00 12.49 257 PHE A CA 1
ATOM 2087 C C . PHE A 1 260 ? 55.817 42.714 18.671 1.00 12.84 257 PHE A C 1
ATOM 2088 O O . PHE A 1 260 ? 56.568 41.927 18.094 1.00 11.66 257 PHE A O 1
ATOM 2096 N N . ALA A 1 261 ? 55.205 42.442 19.817 1.00 11.94 258 ALA A N 1
ATOM 2097 C CA . ALA A 1 261 ? 55.354 41.164 20.500 1.00 12.04 258 ALA A CA 1
ATOM 2098 C C . ALA A 1 261 ? 53.995 40.473 20.494 1.00 13.65 258 ALA A C 1
ATOM 2099 O O . ALA A 1 261 ? 52.967 41.101 20.763 1.00 13.45 258 ALA A O 1
ATOM 2101 N N . SER A 1 262 ? 53.999 39.181 20.178 1.00 13.19 259 SER A N 1
ATOM 2102 C CA . SER A 1 262 ? 52.774 38.392 20.113 1.00 14.12 259 SER A CA 1
ATOM 2103 C C . SER A 1 262 ? 52.432 37.834 21.482 1.00 13.90 259 SER A C 1
ATOM 2104 O O . SER A 1 262 ? 51.514 37.021 21.615 1.00 14.94 259 SER A O 1
ATOM 2107 N N . PHE A 1 263 ? 53.171 38.270 22.494 1.00 14.11 260 PHE A N 1
ATOM 2108 C CA . PHE A 1 263 ? 52.977 37.752 23.839 1.00 13.96 260 PHE A CA 1
ATOM 2109 C C . PHE A 1 263 ? 53.369 38.764 24.897 1.00 14.83 260 PHE A C 1
ATOM 2110 O O . PHE A 1 263 ? 54.035 39.757 24.614 1.00 14.47 260 PHE A O 1
ATOM 2118 N N . ILE A 1 264 ? 52.965 38.478 26.127 1.00 13.96 261 ILE A N 1
ATOM 2119 C CA . ILE A 1 264 ? 53.296 39.317 27.263 1.00 15.15 261 ILE A CA 1
ATOM 2120 C C . ILE A 1 264 ? 53.270 38.400 28.482 1.00 15.56 261 ILE A C 1
ATOM 2121 O O . ILE A 1 264 ? 52.579 37.377 28.484 1.00 13.75 261 ILE A O 1
ATOM 2126 N N . GLN A 1 265 ? 54.044 38.738 29.503 1.00 15.64 262 GLN A N 1
ATOM 2127 C CA . GLN A 1 265 ? 54.093 37.905 30.693 1.00 17.98 262 GLN A CA 1
ATOM 2128 C C . GLN A 1 265 ? 54.394 38.760 31.911 1.00 18.43 262 GLN A C 1
ATOM 2129 O O . GLN A 1 265 ? 54.624 39.964 31.790 1.00 17.66 262 GLN A O 1
ATOM 2135 N N . ALA A 1 266 ? 54.389 38.141 33.087 1.00 17.56 263 ALA A N 1
ATOM 2136 C CA . ALA A 1 266 ? 54.687 38.879 34.305 1.00 19.83 263 ALA A CA 1
ATOM 2137 C C . ALA A 1 266 ? 56.134 39.344 34.203 1.00 21.88 263 ALA A C 1
ATOM 2138 O O . ALA A 1 266 ? 57.003 38.600 33.743 1.00 22.54 263 ALA A O 1
ATOM 2140 N N . GLY A 1 267 ? 56.396 40.575 34.620 1.00 24.25 264 GLY A N 1
ATOM 2141 C CA . GLY A 1 267 ? 57.754 41.079 34.561 1.00 27.51 264 GLY A CA 1
ATOM 2142 C C . GLY A 1 267 ? 58.211 41.517 33.181 1.00 28.91 264 GLY A C 1
ATOM 2143 O O . GLY A 1 267 ? 59.394 41.795 32.982 1.00 29.37 264 GLY A O 1
ATOM 2144 N N . SER A 1 268 ? 57.293 41.568 32.221 1.00 29.69 265 SER A N 1
ATOM 2145 C CA . SER A 1 268 ? 57.652 42.003 30.876 1.00 31.28 265 SER A CA 1
ATOM 2146 C C . SER A 1 268 ? 58.057 43.472 30.933 1.00 32.53 265 SER A C 1
ATOM 2147 O O . SER A 1 268 ? 57.533 44.234 31.745 1.00 31.88 265 SER A O 1
ATOM 2150 N N . SER A 1 269 ? 58.994 43.862 30.074 1.00 34.10 266 SER A N 1
ATOM 2151 C CA . SER A 1 269 ? 59.475 45.240 30.040 1.00 35.68 266 SER A CA 1
ATOM 2152 C C . SER A 1 269 ? 58.456 46.192 29.409 1.00 36.05 266 SER A C 1
ATOM 2153 O O . SER A 1 269 ? 58.677 47.401 29.347 1.00 37.45 266 SER A O 1
ATOM 2156 N N . TYR A 1 270 ? 57.344 45.634 28.940 1.00 35.21 267 TYR A N 1
ATOM 2157 C CA . TYR A 1 270 ? 56.270 46.411 28.325 1.00 34.78 267 TYR A CA 1
ATOM 2158 C C . TYR A 1 270 ? 54.944 46.001 28.966 1.00 36.91 267 TYR A C 1
ATOM 2159 O O . TYR A 1 270 ? 54.871 44.968 29.630 1.00 36.60 267 TYR A O 1
ATOM 2168 N N . THR A 1 271 ? 53.902 46.806 28.774 1.00 39.10 268 THR A N 1
ATOM 2169 C CA . THR A 1 271 ? 52.597 46.496 29.354 1.00 41.48 268 THR A CA 1
ATOM 2170 C C . THR A 1 271 ? 51.506 46.367 28.296 1.00 43.07 268 THR A C 1
ATOM 2171 O O . THR A 1 271 ? 51.764 46.527 27.105 1.00 43.47 268 THR A O 1
ATOM 2175 N N . THR A 1 272 ? 50.287 46.073 28.740 1.00 44.20 269 THR A N 1
ATOM 2176 C CA . THR A 1 272 ? 49.157 45.920 27.830 1.00 45.99 269 THR A CA 1
ATOM 2177 C C . THR A 1 272 ? 48.313 47.190 27.779 1.00 46.16 269 THR A C 1
ATOM 2178 O O . THR A 1 272 ? 48.342 47.928 28.786 1.00 46.50 269 THR A O 1
#

Sequence (267 aa):
HWTYEGPHGQDHWPASYPEECGNNAQSPIDIQTDSSVTFDPDLPALQPHGYDQPGTEPLDLHNNGHTVQLSLPSTLYLGGLPRKYVAAQLHLHWGQKGSPGGSEHQINSEATFAELHIVHYDSDSYDSLSSEAAERPQGLAVLGILIEVGETKNIAYEHILSHLHEVRHKDQKTSVPPFNLREELLPKQLGQYFRYNGSLTTPPCYQSVLWTVFYRRSSQQISMEQLEKLQGTLFSTEEEPSKLLVQNYRALQPLNQRMMVFASFIQAGSSYTT

Nearest PDB structures (foldseek):
  4lu3-assembly1_A  TM=1.004E+00  e=1.440E-58  Homo sapiens
  1rj6-assembly2_B  TM=9.943E-01  e=7.723E-46  Mus musculus
  3jxh-assembly1_C  TM=9.365E-01  e=4.711E-29  Homo sapiens
  3jxg-assembly1_A  TM=9.384E-01  e=1.036E-28  Mus musculus
  3jxg-assembly2_B  TM=9.372E-01  e=1.372E-28  Mus musculus

Secondary structure (DSSP, 8-state):
---SSSTTSGGGHHHH-GGGGSSS-S--EE-GGG-EE-TTPPP--EESTTS--SSPEEEEE-SS-EEEE--TT-EESSSSS-EEEEEEEEEE--TTSS---SSEETTB--SEEEEEEEEETTT-SSHHHHTTSTT-EEEEEEEEEEESS--HHHHHHHTTGGG--STT-EEEE----GGGGS-S-TT-EEEEEE--SSTT--S-EEEEEESS-EEEEHHHHHHHHSS-BSSSSSSP-B-----PPP---TT---EES---TT-SS--

B-factor: mean 21.02, std 9.99, range [5.63, 60.59]

Foldseek 3Di:
DADCDDPNHLVCLCVVAVLSPDAFADDAEAEQLFAAADQPQDQFAKPCLQWQDQDWWKWAFQLLWIKTATDQNIWTDRDPATWGWGIKTKWFAAPPDAATDAYHYNPHHAGMKMKTKTAHVVPDPDPVVLQQDALRIEIEIAGEHADADAQVLVCLVLVCLLQHQARGGMDTGGTHRNVSVHDPDSLKWKWFFHFDQDPSGRRHYTYIYHPDHHHHHPVSSNSNRFNHFSHRDPVTHGNRRSYHHHHDNNPTHMYISDDDPPGSDDD

CATH classification: 3.10.200.10

Radius of gyration: 17.62 Å; Cα contacts (8 Å, |Δi|>4): 716; chains: 1; bounding box: 48×41×43 Å

Organism: Homo sapiens (NCBI:txid9606)

Solvent-accessible surface area: 12263 Å² total; per-residue (Å²): 172,32,57,20,118,42,118,112,2,32,126,95,2,59,94,74,40,115,50,3,50,66,94,21,2,0,0,0,24,0,84,16,98,61,7,53,43,39,99,118,32,65,63,6,81,14,74,29,0,77,93,1,27,119,129,79,12,78,1,42,0,41,8,43,10,2,48,0,50,15,35,69,97,1,63,1,36,5,22,94,119,91,2,6,2,22,21,2,24,2,3,0,0,56,143,85,29,111,18,0,4,3,0,32,19,71,73,104,41,7,74,0,0,0,3,0,9,0,27,6,40,75,65,37,131,42,52,82,82,0,15,109,117,89,81,0,4,2,6,2,0,0,1,0,48,49,22,188,98,113,30,113,5,3,32,76,1,2,44,34,0,123,70,0,106,47,64,73,76,132,28,59,0,80,34,14,49,0,85,105,0,16,12,174,110,47,45,25,1,0,17,4,81,3,0,35,8,33,10,47,0,70,56,1,3,14,4,2,0,1,53,112,72,5,72,1,6,91,112,5,12,77,72,3,8,37,22,1,22,38,39,103,127,129,121,38,137,80,8,44,56,0,57,9,52,74,35,87,62,73,182,38,90,7,76,0,19,18,63,87,106,85,27,64,21,116,144